Protein AF-A0AAV1W6Q8-F1 (afdb_monomer)

Solvent-accessible surface area (backbone atoms only — not comparable to full-atom values): 17648 Å² total; per-residue (Å²): 133,78,71,63,60,56,53,56,57,52,52,52,55,51,52,53,48,51,51,54,48,51,53,50,50,52,52,51,53,53,51,54,52,53,52,52,53,52,52,50,52,54,57,59,62,65,75,75,70,90,83,81,90,84,81,91,72,96,70,79,91,77,82,59,72,67,63,58,55,60,50,37,55,52,50,45,52,48,55,36,62,79,30,86,52,42,68,75,41,41,53,60,54,49,54,50,25,72,77,37,67,82,37,57,40,73,69,46,43,56,40,46,41,45,48,52,18,52,50,39,41,52,55,36,53,61,56,52,75,77,56,86,61,88,48,73,64,43,44,50,23,47,55,53,24,49,52,32,50,50,52,29,49,49,34,50,50,50,44,44,48,53,52,71,78,40,54,75,78,59,40,64,79,40,34,68,61,43,44,48,33,43,51,46,33,54,51,28,54,52,50,31,48,65,54,36,66,92,54,70,65,33,53,51,46,52,62,51,44,44,61,25,50,50,27,38,50,32,33,36,37,43,49,72,41,43,68,60,40,52,50,71,75,42,80,78,63,70,88,70,76,68,57,80,82,56,93,90,65,67,88,86,59,49,61,64,58,54,48,45,77,66,38,89,85,62,66,76,83,58,76,44,35,31,14,76,88,60,88,32,82,25,63,41,69,69,59,50,59,70,70,51,68,96,75,74,94,74,88,86,42,77,40,72,54,133

Structure (mmCIF, N/CA/C/O backbone):
data_AF-A0AAV1W6Q8-F1
#
_entry.id   AF-A0AAV1W6Q8-F1
#
loop_
_atom_site.group_PDB
_atom_site.id
_atom_site.type_symbol
_atom_site.label_atom_id
_atom_site.label_alt_id
_atom_site.label_comp_id
_atom_site.label_asym_id
_atom_site.label_entity_id
_atom_site.label_seq_id
_atom_site.pdbx_PDB_ins_code
_atom_site.Cartn_x
_atom_site.Cartn_y
_atom_site.Cartn_z
_atom_site.occupancy
_atom_site.B_iso_or_equiv
_atom_site.auth_seq_id
_atom_site.auth_comp_id
_atom_site.auth_asym_id
_atom_site.auth_atom_id
_atom_site.pdbx_PDB_model_num
ATOM 1 N N . MET A 1 1 ? -10.349 52.864 -12.436 1.00 53.06 1 MET A N 1
ATOM 2 C CA . MET A 1 1 ? -9.086 52.949 -11.668 1.00 53.06 1 MET A CA 1
ATOM 3 C C . MET A 1 1 ? -8.588 51.589 -11.132 1.00 53.06 1 MET A C 1
ATOM 5 O O . MET A 1 1 ? -7.691 51.586 -10.314 1.00 53.06 1 MET A O 1
ATOM 9 N N . ALA A 1 2 ? -9.060 50.431 -11.630 1.00 50.97 2 ALA A N 1
ATOM 10 C CA . ALA A 1 2 ? -8.671 49.100 -11.110 1.00 50.97 2 ALA A CA 1
ATOM 11 C C . ALA A 1 2 ? -7.514 48.400 -11.867 1.00 50.97 2 ALA A C 1
ATOM 13 O O . ALA A 1 2 ? -7.064 47.329 -11.471 1.00 50.97 2 ALA A O 1
ATOM 14 N N . PHE A 1 3 ? -7.020 48.983 -12.966 1.00 47.88 3 PHE A N 1
ATOM 15 C CA . PHE A 1 3 ? -5.966 48.375 -13.795 1.00 47.88 3 PHE A CA 1
ATOM 16 C C . PHE A 1 3 ? -4.537 48.769 -13.384 1.00 47.88 3 PHE A C 1
ATOM 18 O O . PHE A 1 3 ? -3.587 48.096 -13.777 1.00 47.88 3 PHE A O 1
ATOM 25 N N . GLN A 1 4 ? -4.367 49.821 -12.576 1.00 56.84 4 GLN A N 1
ATOM 26 C CA . GLN A 1 4 ? -3.044 50.247 -12.099 1.00 56.84 4 GLN A CA 1
ATOM 27 C C . GLN A 1 4 ? -2.511 49.337 -10.978 1.00 56.84 4 GLN A C 1
ATOM 29 O O . GLN A 1 4 ? -1.314 49.051 -10.941 1.00 56.84 4 GLN A O 1
ATOM 34 N N . ASP A 1 5 ? -3.390 48.777 -10.144 1.00 54.28 5 ASP A N 1
ATOM 35 C CA . ASP A 1 5 ? -2.990 47.906 -9.029 1.00 54.28 5 ASP A CA 1
ATOM 36 C C . ASP A 1 5 ? -2.431 46.550 -9.493 1.00 54.28 5 ASP A C 1
ATOM 38 O O . ASP A 1 5 ? -1.503 46.002 -8.892 1.00 54.28 5 ASP A O 1
ATOM 42 N N . LEU A 1 6 ? -2.924 46.023 -10.619 1.00 58.28 6 LEU A N 1
ATOM 43 C CA . LEU A 1 6 ? -2.426 44.768 -11.196 1.00 58.28 6 LEU A CA 1
ATOM 44 C C . LEU A 1 6 ? -1.003 44.905 -11.755 1.00 58.28 6 LEU A C 1
ATOM 46 O O . LEU A 1 6 ? -0.207 43.966 -11.644 1.00 58.28 6 LEU A O 1
ATOM 50 N N . ALA A 1 7 ? -0.655 46.074 -12.302 1.00 65.94 7 ALA A N 1
ATOM 51 C CA . ALA A 1 7 ? 0.689 46.344 -12.805 1.00 65.94 7 ALA A CA 1
ATOM 52 C C . ALA A 1 7 ? 1.716 46.325 -11.660 1.00 65.94 7 ALA A C 1
ATOM 54 O O . ALA A 1 7 ? 2.723 45.618 -11.749 1.00 65.94 7 ALA A O 1
ATOM 55 N N . ILE A 1 8 ? 1.397 46.975 -10.536 1.00 69.12 8 ILE A N 1
ATOM 56 C CA . ILE A 1 8 ? 2.253 47.045 -9.339 1.00 69.12 8 ILE A CA 1
ATOM 57 C C . ILE A 1 8 ? 2.474 45.649 -8.726 1.00 69.12 8 ILE A C 1
ATOM 59 O O . ILE A 1 8 ? 3.594 45.289 -8.345 1.00 69.12 8 ILE A O 1
ATOM 63 N N . LEU A 1 9 ? 1.430 44.812 -8.682 1.00 67.94 9 LEU A N 1
ATOM 64 C CA . LEU A 1 9 ? 1.526 43.431 -8.187 1.00 67.94 9 LEU A CA 1
ATOM 65 C C . LEU A 1 9 ? 2.329 42.509 -9.119 1.00 67.94 9 LEU A C 1
ATOM 67 O O . LEU A 1 9 ? 2.977 41.563 -8.658 1.00 67.94 9 LEU A O 1
ATOM 71 N N . SER A 1 10 ? 2.294 42.756 -10.430 1.00 70.38 10 SER A N 1
ATOM 72 C CA . SER A 1 10 ? 3.098 42.006 -11.400 1.00 70.38 10 SER A CA 1
ATOM 73 C C . SER A 1 10 ? 4.590 42.349 -11.292 1.00 70.38 10 SER A C 1
ATOM 75 O O . SER A 1 10 ? 5.447 41.462 -11.356 1.00 70.38 10 SER A O 1
ATOM 77 N N . GLU A 1 11 ? 4.903 43.619 -11.033 1.00 78.19 11 GLU A N 1
ATOM 78 C CA . GLU A 1 11 ? 6.269 44.126 -10.960 1.00 78.19 11 GLU A CA 1
ATOM 79 C C . GLU A 1 11 ? 6.986 43.666 -9.684 1.00 78.19 11 GLU A C 1
ATOM 81 O O . GLU A 1 11 ? 8.124 43.189 -9.753 1.00 78.19 11 GLU A O 1
ATOM 86 N N . ARG A 1 12 ? 6.284 43.657 -8.539 1.00 74.94 12 ARG A N 1
ATOM 87 C CA . ARG A 1 12 ? 6.794 43.054 -7.292 1.00 74.94 12 ARG A CA 1
ATOM 88 C C . ARG A 1 12 ? 7.152 41.578 -7.473 1.00 74.94 12 ARG A C 1
ATOM 90 O O . ARG A 1 12 ? 8.273 41.178 -7.159 1.00 74.94 12 ARG A O 1
ATOM 97 N N . ARG A 1 13 ? 6.262 40.780 -8.079 1.00 71.44 13 ARG A N 1
ATOM 98 C CA . ARG A 1 13 ? 6.524 39.351 -8.348 1.00 71.44 13 ARG A CA 1
ATOM 99 C C . ARG A 1 13 ? 7.707 39.138 -9.296 1.00 71.44 13 ARG A C 1
ATOM 101 O O . ARG A 1 13 ? 8.456 38.171 -9.141 1.00 71.44 13 ARG A O 1
ATOM 108 N N . ARG A 1 14 ? 7.911 40.028 -10.273 1.00 78.38 14 ARG A N 1
ATOM 109 C CA . ARG A 1 14 ? 9.056 39.958 -11.194 1.00 78.38 14 ARG A CA 1
ATOM 110 C C . ARG A 1 14 ? 10.376 40.259 -10.481 1.00 78.38 14 ARG A C 1
ATOM 112 O O . ARG A 1 14 ? 11.360 39.568 -10.742 1.00 78.38 14 ARG A O 1
ATOM 119 N N . ASN A 1 15 ? 10.396 41.224 -9.563 1.00 79.62 15 ASN A N 1
ATOM 120 C CA . ASN A 1 15 ? 11.585 41.543 -8.768 1.00 79.62 15 ASN A CA 1
ATOM 121 C C . ASN A 1 15 ? 11.926 40.439 -7.756 1.00 79.62 15 ASN A C 1
ATOM 123 O O . ASN A 1 15 ? 13.091 40.057 -7.667 1.00 79.62 15 ASN A O 1
ATOM 127 N N . GLU A 1 16 ? 10.935 39.825 -7.106 1.00 79.44 16 GLU A N 1
ATOM 128 C CA . GLU A 1 16 ? 11.156 38.655 -6.240 1.00 79.44 16 GLU A CA 1
ATOM 129 C C . GLU A 1 16 ? 11.718 37.450 -7.008 1.00 79.44 16 GLU A C 1
ATOM 131 O O . GLU A 1 16 ? 12.617 36.758 -6.525 1.00 79.44 16 GLU A O 1
ATOM 136 N N . ARG A 1 17 ? 11.234 37.197 -8.234 1.00 76.62 17 ARG A N 1
ATOM 137 C CA . ARG A 1 17 ? 11.801 36.151 -9.102 1.00 76.62 17 ARG A CA 1
ATOM 138 C C . ARG A 1 17 ? 13.241 36.473 -9.498 1.00 76.62 17 ARG A C 1
ATOM 140 O O . ARG A 1 17 ? 14.082 35.582 -9.436 1.00 76.62 17 ARG A O 1
ATOM 147 N N . LYS A 1 18 ? 13.549 37.726 -9.855 1.00 79.62 18 LYS A N 1
ATOM 148 C CA . LYS A 1 18 ? 14.922 38.161 -10.172 1.00 79.62 18 LYS A CA 1
ATOM 149 C C . LYS A 1 18 ? 15.863 37.991 -8.977 1.00 79.62 18 LYS A C 1
ATOM 151 O O . LYS A 1 18 ? 16.974 37.506 -9.161 1.00 79.62 18 LYS A O 1
ATOM 156 N N . GLU A 1 19 ? 15.419 38.326 -7.768 1.00 82.44 19 GLU A N 1
ATOM 157 C CA . GLU A 1 19 ? 16.166 38.105 -6.524 1.00 82.44 19 GLU A CA 1
ATOM 158 C C . GLU A 1 19 ? 16.433 36.614 -6.270 1.00 82.44 19 GLU A C 1
ATOM 160 O O . GLU A 1 19 ? 17.574 36.222 -6.025 1.00 82.44 19 GLU A O 1
ATOM 165 N N . LYS A 1 20 ? 15.405 35.761 -6.383 1.00 78.56 20 LYS A N 1
ATOM 166 C CA . LYS A 1 20 ? 15.540 34.306 -6.194 1.00 78.56 20 LYS A CA 1
ATOM 167 C C . LYS A 1 20 ? 16.467 33.678 -7.236 1.00 78.56 20 LYS A C 1
ATOM 169 O O . LYS A 1 20 ? 17.290 32.833 -6.888 1.00 78.56 20 LYS A O 1
ATOM 174 N N . VAL A 1 21 ? 16.372 34.107 -8.496 1.00 78.38 21 VAL A N 1
ATOM 175 C CA . VAL A 1 21 ? 17.255 33.643 -9.576 1.00 78.38 21 VAL A CA 1
ATOM 176 C C . VAL A 1 21 ? 18.688 34.122 -9.343 1.00 78.38 21 VAL A C 1
ATOM 178 O O . VAL A 1 21 ? 19.598 33.304 -9.413 1.00 78.38 21 VAL A O 1
ATOM 181 N N . ARG A 1 22 ? 18.912 35.391 -8.970 1.00 83.62 22 ARG A N 1
ATOM 182 C CA . ARG A 1 22 ? 20.251 35.900 -8.619 1.00 83.62 22 ARG A CA 1
ATOM 183 C C . ARG A 1 22 ? 20.864 35.141 -7.442 1.00 83.62 22 ARG A C 1
ATOM 185 O O . ARG A 1 22 ? 22.018 34.743 -7.535 1.00 83.62 22 ARG A O 1
ATOM 192 N N . LYS A 1 23 ? 20.094 34.864 -6.384 1.00 82.56 23 LYS A N 1
ATOM 193 C CA . LYS A 1 23 ? 20.552 34.064 -5.233 1.00 82.56 23 LYS A CA 1
ATOM 194 C C . LYS A 1 23 ? 20.935 32.636 -5.646 1.00 82.56 23 LYS A C 1
ATOM 196 O O . LYS A 1 23 ? 21.982 32.159 -5.224 1.00 82.56 23 LYS A O 1
ATOM 201 N N . ARG A 1 24 ? 20.159 31.982 -6.522 1.00 77.06 24 ARG A N 1
ATOM 202 C CA . ARG A 1 24 ? 20.504 30.649 -7.062 1.00 77.06 24 ARG A CA 1
ATOM 203 C C . ARG A 1 24 ? 21.736 30.669 -7.968 1.00 77.06 24 ARG A C 1
ATOM 205 O O . ARG A 1 24 ? 22.557 29.765 -7.869 1.00 77.06 24 ARG A O 1
ATOM 212 N N . VAL A 1 25 ? 21.891 31.693 -8.809 1.00 85.31 25 VAL A N 1
ATOM 213 C CA . VAL A 1 25 ? 23.072 31.849 -9.676 1.00 85.31 25 VAL A CA 1
ATOM 214 C C . VAL A 1 25 ? 24.328 32.085 -8.837 1.00 85.31 25 VAL A C 1
ATOM 216 O O . VAL A 1 25 ? 25.331 31.420 -9.067 1.00 85.31 25 VAL A O 1
ATOM 219 N N . ILE A 1 26 ? 24.268 32.946 -7.815 1.00 85.50 26 ILE A N 1
ATOM 220 C CA . ILE A 1 26 ? 25.392 33.172 -6.893 1.00 85.50 26 ILE A CA 1
ATOM 221 C C . ILE A 1 26 ? 25.754 31.873 -6.158 1.00 85.50 26 ILE A C 1
ATOM 223 O O . ILE A 1 26 ? 26.927 31.514 -6.116 1.00 85.50 26 ILE A O 1
ATOM 227 N N . LEU A 1 27 ? 24.766 31.126 -5.648 1.00 80.81 27 LEU A N 1
ATOM 228 C CA . LEU A 1 27 ? 25.012 29.848 -4.968 1.00 80.81 27 LEU A CA 1
ATOM 229 C C . LEU A 1 27 ? 25.662 28.813 -5.905 1.00 80.81 27 LEU A C 1
ATOM 231 O O . LEU A 1 27 ? 26.593 28.116 -5.506 1.00 80.81 27 LEU A O 1
ATOM 235 N N . SER A 1 28 ? 25.205 28.749 -7.160 1.00 78.31 28 SER A N 1
ATOM 236 C CA . SER A 1 28 ? 25.769 27.863 -8.181 1.00 78.31 28 SER A CA 1
ATOM 237 C C . SER A 1 28 ? 27.216 28.228 -8.508 1.00 78.31 28 SER A C 1
ATOM 239 O O . SER A 1 28 ? 28.062 27.344 -8.550 1.00 78.31 28 SER A O 1
ATOM 241 N N . VAL A 1 29 ? 27.522 29.517 -8.697 1.00 88.00 29 VAL A N 1
ATOM 242 C CA . VAL A 1 29 ? 28.882 29.982 -9.020 1.00 88.00 29 VAL A CA 1
ATOM 243 C C . VAL A 1 29 ? 29.841 29.730 -7.855 1.00 88.00 29 VAL A C 1
ATOM 245 O O . VAL A 1 29 ? 30.943 29.230 -8.072 1.00 88.00 29 VAL A O 1
ATOM 248 N N . VAL A 1 30 ? 29.420 29.998 -6.614 1.00 86.50 30 VAL A N 1
ATOM 249 C CA . VAL A 1 30 ? 30.236 29.725 -5.418 1.00 86.50 30 VAL A CA 1
ATOM 250 C C . VAL A 1 30 ? 30.509 28.226 -5.271 1.00 86.50 30 VAL A C 1
ATOM 252 O O . VAL A 1 30 ? 31.644 27.835 -5.007 1.00 86.50 30 VAL A O 1
ATOM 255 N N . SER A 1 31 ? 29.508 27.373 -5.507 1.00 81.94 31 SER A N 1
ATOM 256 C CA . SER A 1 31 ? 29.681 25.916 -5.470 1.00 81.94 31 SER A CA 1
ATOM 257 C C . SER A 1 31 ? 30.656 25.416 -6.544 1.00 81.94 31 SER A C 1
ATOM 259 O O . SER A 1 31 ? 31.515 24.584 -6.248 1.00 81.94 31 SER A O 1
ATOM 261 N N . SER A 1 32 ? 30.590 25.964 -7.762 1.00 80.81 32 SER A N 1
ATOM 262 C CA . SER A 1 32 ? 31.530 25.627 -8.835 1.00 80.81 32 SER A CA 1
ATOM 263 C C . SER A 1 32 ? 32.965 26.058 -8.514 1.00 80.81 32 SER A C 1
ATOM 265 O O . SER A 1 32 ? 33.893 25.292 -8.759 1.00 80.81 32 SER A O 1
ATOM 267 N N . ILE A 1 33 ? 33.163 27.241 -7.920 1.00 85.00 33 ILE A N 1
ATOM 268 C CA . ILE A 1 33 ? 34.497 27.724 -7.522 1.00 85.00 33 ILE A CA 1
ATOM 269 C C . ILE A 1 33 ? 35.091 26.838 -6.417 1.00 85.00 33 ILE A C 1
ATOM 271 O O . ILE A 1 33 ? 36.256 26.452 -6.508 1.00 85.00 33 ILE A O 1
ATOM 275 N N . LEU A 1 34 ? 34.293 26.445 -5.417 1.00 83.12 34 LEU A N 1
ATOM 276 C CA . LEU A 1 34 ? 34.751 25.548 -4.350 1.00 83.12 34 LEU A CA 1
ATOM 277 C C . LEU A 1 34 ? 35.191 24.179 -4.890 1.00 83.12 34 LEU A C 1
ATOM 279 O O . LEU A 1 34 ? 36.220 23.660 -4.459 1.00 83.12 34 LEU A O 1
ATOM 283 N N . LEU A 1 35 ? 34.469 23.618 -5.865 1.00 81.19 35 LEU A N 1
ATOM 284 C CA . LEU A 1 35 ? 34.851 22.351 -6.500 1.00 81.19 35 LEU A CA 1
ATOM 285 C C . LEU A 1 35 ? 36.188 22.450 -7.248 1.00 81.19 35 LEU A C 1
ATOM 287 O O . LEU A 1 35 ? 37.019 21.551 -7.129 1.00 81.19 35 LEU A O 1
ATOM 291 N N . VAL A 1 36 ? 36.440 23.553 -7.960 1.00 80.94 36 VAL A N 1
ATOM 292 C CA . VAL A 1 36 ? 37.717 23.769 -8.664 1.00 80.94 36 VAL A CA 1
ATOM 293 C C . VAL A 1 36 ? 38.881 23.910 -7.676 1.00 80.94 36 VAL A C 1
ATOM 295 O O . VAL A 1 36 ? 39.945 23.333 -7.902 1.00 80.94 36 VAL A O 1
ATOM 298 N N . CYS A 1 37 ? 38.683 24.595 -6.544 1.00 75.56 37 CYS A N 1
ATOM 299 C CA . CYS A 1 37 ? 39.706 24.713 -5.500 1.00 75.56 37 CYS A CA 1
ATOM 300 C C . CYS A 1 37 ? 40.065 23.360 -4.860 1.00 75.56 37 CYS A C 1
ATOM 302 O O . CYS A 1 37 ? 41.244 23.091 -4.623 1.00 75.56 37 CYS A O 1
ATOM 304 N N . VAL A 1 38 ? 39.078 22.488 -4.616 1.00 78.69 38 VAL A N 1
ATOM 305 C CA . VAL A 1 38 ? 39.313 21.147 -4.046 1.00 78.69 38 VAL A CA 1
ATOM 306 C C . VAL A 1 38 ? 40.084 20.253 -5.022 1.00 78.69 38 VAL A C 1
ATOM 308 O O . VAL A 1 38 ? 41.024 19.570 -4.613 1.00 78.69 38 VAL A O 1
ATOM 311 N N . ILE A 1 39 ? 39.749 20.293 -6.316 1.00 74.06 39 ILE A N 1
ATOM 312 C CA . ILE A 1 39 ? 40.459 19.519 -7.348 1.00 74.06 39 ILE A CA 1
ATOM 313 C C . ILE A 1 39 ? 41.902 20.023 -7.502 1.00 74.06 39 ILE A C 1
ATOM 315 O O . ILE A 1 39 ? 42.831 19.215 -7.541 1.00 74.06 39 ILE A O 1
ATOM 319 N N . GLY A 1 40 ? 42.115 21.344 -7.497 1.00 67.50 40 GLY A N 1
ATOM 320 C CA . GLY A 1 40 ? 43.456 21.937 -7.531 1.00 67.50 40 GLY A CA 1
ATOM 321 C C . GLY A 1 40 ? 44.330 21.491 -6.351 1.00 67.50 40 GLY A C 1
ATOM 322 O O . GLY A 1 40 ? 45.460 21.043 -6.556 1.00 67.50 40 GLY A O 1
ATOM 323 N N . ALA A 1 41 ? 43.788 21.505 -5.128 1.00 64.12 41 ALA A N 1
ATOM 324 C CA . ALA A 1 41 ? 44.501 21.055 -3.929 1.00 64.12 41 ALA A CA 1
ATOM 325 C C . ALA A 1 41 ? 44.828 19.547 -3.948 1.00 64.12 41 ALA A C 1
ATOM 327 O O . ALA A 1 41 ? 45.916 19.142 -3.522 1.00 64.12 41 ALA A O 1
ATOM 328 N N . ALA A 1 42 ? 43.929 18.712 -4.482 1.00 62.53 42 ALA A N 1
ATOM 329 C CA . ALA A 1 42 ? 44.163 17.275 -4.633 1.00 62.53 42 ALA A CA 1
ATOM 330 C C . ALA A 1 42 ? 45.281 16.975 -5.649 1.00 62.53 42 ALA A C 1
ATOM 332 O O . ALA A 1 42 ? 46.148 16.143 -5.381 1.00 62.53 42 ALA A O 1
ATOM 333 N N . THR A 1 43 ? 45.322 17.697 -6.775 1.00 55.56 43 THR A N 1
ATOM 334 C CA . THR A 1 43 ? 46.393 17.534 -7.775 1.00 55.56 43 THR A CA 1
ATOM 335 C C . THR A 1 43 ? 47.751 18.046 -7.288 1.00 55.56 43 THR A C 1
ATOM 337 O O . THR A 1 43 ? 48.772 17.423 -7.572 1.00 55.56 43 THR A O 1
ATOM 340 N N . PHE A 1 44 ? 47.778 19.111 -6.479 1.00 50.56 44 PHE A N 1
ATOM 341 C CA . PHE A 1 44 ? 49.012 19.637 -5.887 1.00 50.56 44 PHE A CA 1
ATOM 342 C C . PHE A 1 44 ? 49.578 18.710 -4.794 1.00 50.56 44 PHE A C 1
ATOM 344 O O . PHE A 1 44 ? 50.792 18.575 -4.658 1.00 50.56 44 PHE A O 1
ATOM 351 N N . SER A 1 45 ? 48.710 18.004 -4.059 1.00 51.50 45 SER A N 1
ATOM 352 C CA . SER A 1 45 ? 49.125 17.064 -3.002 1.00 51.50 45 SER A CA 1
ATOM 353 C C . SER A 1 45 ? 49.677 15.738 -3.543 1.00 51.50 45 SER A C 1
ATOM 355 O O . SER A 1 45 ? 50.497 15.105 -2.878 1.00 51.50 45 SER A O 1
ATOM 357 N N . LEU A 1 46 ? 49.268 15.315 -4.747 1.00 51.72 46 LEU A N 1
ATOM 358 C CA . LEU A 1 46 ? 49.780 14.093 -5.388 1.00 51.72 46 LEU A CA 1
ATOM 359 C C . LEU A 1 46 ? 51.141 14.286 -6.076 1.00 51.72 46 LEU A C 1
ATOM 361 O O . LEU A 1 46 ? 51.886 13.318 -6.215 1.00 51.72 46 LEU A O 1
ATOM 365 N N . ALA A 1 47 ? 51.499 15.512 -6.467 1.00 49.03 47 ALA A N 1
ATOM 366 C CA . ALA A 1 47 ? 52.769 15.788 -7.143 1.00 49.03 47 ALA A CA 1
ATOM 367 C C . ALA A 1 47 ? 53.995 15.769 -6.207 1.00 49.03 47 ALA A C 1
ATOM 369 O O . ALA A 1 47 ? 55.118 15.708 -6.698 1.00 49.03 47 ALA A O 1
ATOM 370 N N . ASN A 1 48 ? 53.811 15.783 -4.877 1.00 49.62 48 ASN A N 1
ATOM 371 C CA . ASN A 1 48 ? 54.921 15.906 -3.921 1.00 49.62 48 ASN A CA 1
ATOM 372 C C . ASN A 1 48 ? 55.150 14.680 -3.017 1.00 49.62 48 ASN A C 1
ATOM 374 O O . ASN A 1 48 ? 55.619 14.822 -1.887 1.00 49.62 48 ASN A O 1
ATOM 378 N N . LYS A 1 49 ? 54.838 13.461 -3.478 1.00 40.03 49 LYS A N 1
ATOM 379 C CA . LYS A 1 49 ? 55.180 12.249 -2.712 1.00 40.03 49 LYS A CA 1
ATOM 380 C C . LYS A 1 49 ? 55.630 11.075 -3.580 1.00 40.03 49 LYS A C 1
ATOM 382 O O . LYS A 1 49 ? 55.009 10.020 -3.609 1.00 40.03 49 LYS A O 1
ATOM 387 N N . THR A 1 50 ? 56.773 11.237 -4.238 1.00 41.50 50 THR A N 1
ATOM 388 C CA . THR A 1 50 ? 57.629 10.116 -4.645 1.00 41.50 50 THR A CA 1
ATOM 389 C C . THR A 1 50 ? 58.592 9.780 -3.512 1.00 41.50 50 THR A C 1
ATOM 391 O O . THR A 1 50 ? 59.533 10.536 -3.275 1.00 41.50 50 THR A O 1
ATOM 394 N N . SER A 1 51 ? 58.354 8.667 -2.813 1.00 37.31 51 SER A N 1
ATOM 395 C CA . SER A 1 51 ? 59.374 7.698 -2.364 1.00 37.31 51 SER A CA 1
ATOM 396 C C . SER A 1 51 ? 58.810 6.743 -1.312 1.00 37.31 51 SER A C 1
ATOM 398 O O . SER A 1 51 ? 58.324 7.174 -0.268 1.00 37.31 51 SER A O 1
ATOM 400 N N . SER A 1 52 ? 58.970 5.452 -1.604 1.00 31.16 52 SER A N 1
ATOM 401 C CA . SER A 1 52 ? 59.339 4.358 -0.693 1.00 31.16 52 SER A CA 1
ATOM 402 C C . SER A 1 52 ? 58.424 3.140 -0.811 1.00 31.16 52 SER A C 1
ATOM 404 O O . SER A 1 52 ? 57.242 3.172 -0.475 1.00 31.16 52 SER A O 1
ATOM 406 N N . GLU A 1 53 ? 59.046 2.052 -1.262 1.00 38.50 53 GLU A N 1
ATOM 407 C CA . GLU A 1 53 ? 58.595 0.664 -1.199 1.00 38.50 53 GLU A CA 1
ATOM 408 C C . GLU A 1 53 ? 58.102 0.276 0.207 1.00 38.50 53 GLU A C 1
ATOM 410 O O . GLU A 1 53 ? 58.702 0.675 1.208 1.00 38.50 53 GLU A O 1
ATOM 415 N N . ASN A 1 54 ? 57.075 -0.578 0.298 1.00 34.62 54 ASN A N 1
ATOM 416 C CA . ASN A 1 54 ? 57.274 -2.002 0.609 1.00 34.62 54 ASN A CA 1
ATOM 417 C C . ASN A 1 54 ? 55.968 -2.775 0.867 1.00 34.62 54 ASN A C 1
ATOM 419 O O . ASN A 1 54 ? 55.043 -2.304 1.522 1.00 34.62 54 ASN A O 1
ATOM 423 N N . ASN A 1 55 ? 56.022 -4.035 0.432 1.00 32.28 55 ASN A N 1
ATOM 424 C CA . ASN A 1 55 ? 55.266 -5.211 0.863 1.00 32.28 55 ASN A CA 1
ATOM 425 C C . ASN A 1 55 ? 53.770 -5.325 0.535 1.00 32.28 55 ASN A C 1
ATOM 427 O O . ASN A 1 55 ? 52.871 -4.889 1.252 1.00 32.28 55 ASN A O 1
ATOM 431 N N . ALA A 1 56 ? 53.539 -6.117 -0.514 1.00 43.84 56 ALA A N 1
ATOM 432 C CA . ALA A 1 56 ? 52.320 -6.863 -0.743 1.00 43.84 56 ALA A CA 1
ATOM 433 C C . ALA A 1 56 ? 52.021 -7.787 0.448 1.00 43.84 56 ALA A C 1
ATOM 435 O O . ALA A 1 56 ? 52.718 -8.771 0.682 1.00 43.84 56 ALA A O 1
ATOM 436 N N . ASN A 1 57 ? 50.920 -7.512 1.141 1.00 34.47 57 ASN A N 1
ATOM 437 C CA . ASN A 1 57 ? 50.219 -8.519 1.920 1.00 34.47 57 ASN A CA 1
ATOM 438 C C . ASN A 1 57 ? 48.785 -8.593 1.388 1.00 34.47 57 ASN A C 1
ATOM 440 O O . ASN A 1 57 ? 47.973 -7.693 1.599 1.00 34.47 57 ASN A O 1
ATOM 444 N N . LYS A 1 58 ? 48.495 -9.659 0.631 1.00 45.06 58 LYS A N 1
ATOM 445 C CA . LYS A 1 58 ? 47.146 -10.006 0.169 1.00 45.06 58 LYS A CA 1
ATOM 446 C C . LYS A 1 58 ? 46.252 -10.194 1.397 1.00 45.06 58 LYS A C 1
ATOM 448 O O . LYS A 1 58 ? 46.316 -11.229 2.055 1.00 45.06 58 LYS A O 1
ATOM 453 N N . LYS A 1 59 ? 45.381 -9.223 1.674 1.00 33.75 59 LYS A N 1
ATOM 454 C CA . LYS A 1 59 ? 44.204 -9.414 2.525 1.00 33.75 59 LYS A CA 1
ATOM 455 C C . LYS A 1 59 ? 42.952 -9.188 1.683 1.00 33.75 59 LYS A C 1
ATOM 457 O O . LYS A 1 59 ? 42.773 -8.138 1.078 1.00 33.75 59 LYS A O 1
ATOM 462 N N . SER A 1 60 ? 42.144 -10.241 1.620 1.00 35.22 60 SER A N 1
ATOM 463 C CA . SER A 1 60 ? 40.810 -10.312 1.018 1.00 35.22 60 SER A CA 1
ATOM 464 C C . SER A 1 60 ? 39.921 -9.134 1.466 1.00 35.22 60 SER A C 1
ATOM 466 O O . SER A 1 60 ? 40.053 -8.712 2.620 1.00 35.22 60 SER A O 1
ATOM 468 N N . PRO A 1 61 ? 39.019 -8.587 0.624 1.00 42.19 61 PRO A N 1
ATOM 469 C CA . PRO A 1 61 ? 38.222 -7.421 0.986 1.00 42.19 61 PRO A CA 1
ATOM 470 C C . PRO A 1 61 ? 37.155 -7.800 2.021 1.00 42.19 61 PRO A C 1
ATOM 472 O O . PRO A 1 61 ? 36.112 -8.365 1.700 1.00 42.19 61 PRO A O 1
ATOM 475 N N . SER A 1 62 ? 37.402 -7.469 3.286 1.00 34.88 62 SER A N 1
ATOM 476 C CA . SER A 1 62 ? 36.384 -7.484 4.335 1.00 34.88 62 SER A CA 1
ATOM 477 C C . SER A 1 62 ? 35.487 -6.250 4.186 1.00 34.88 62 SER A C 1
ATOM 479 O O . SER A 1 62 ? 35.913 -5.129 4.462 1.00 34.88 62 SER A O 1
ATOM 481 N N . THR A 1 63 ? 34.248 -6.447 3.732 1.00 44.00 63 THR A N 1
ATOM 482 C CA . THR A 1 63 ? 33.215 -5.405 3.642 1.00 44.00 63 THR A CA 1
ATOM 483 C C . THR A 1 63 ? 32.909 -4.825 5.028 1.00 44.00 63 THR A C 1
ATOM 485 O O . THR A 1 63 ? 32.457 -5.546 5.916 1.00 44.00 63 THR A O 1
ATOM 488 N N . SER A 1 64 ? 33.140 -3.522 5.211 1.00 42.19 64 SER A N 1
ATOM 489 C CA . SER A 1 64 ? 32.830 -2.793 6.449 1.00 42.19 64 SER A CA 1
ATOM 490 C C . SER A 1 64 ? 31.307 -2.707 6.697 1.00 42.19 64 SER A C 1
ATOM 492 O O . SER A 1 64 ? 30.564 -2.451 5.744 1.00 42.19 64 SER A O 1
ATOM 494 N N . PRO A 1 65 ? 30.819 -2.867 7.946 1.00 55.69 65 PRO A N 1
ATOM 495 C CA . PRO A 1 65 ? 29.401 -2.728 8.308 1.00 55.69 65 PRO A CA 1
ATOM 496 C C . PRO A 1 65 ? 28.779 -1.380 7.906 1.00 55.69 65 PRO A C 1
ATOM 498 O O . PRO A 1 65 ? 27.638 -1.350 7.449 1.00 55.69 65 PRO A O 1
ATOM 501 N N . ASN A 1 66 ? 29.543 -0.282 7.978 1.00 61.22 66 ASN A N 1
ATOM 502 C CA . ASN A 1 66 ? 29.045 1.070 7.679 1.00 61.22 66 ASN A CA 1
ATOM 503 C C . ASN A 1 66 ? 28.607 1.251 6.219 1.00 61.22 66 ASN A C 1
ATOM 505 O O . ASN A 1 66 ? 27.639 1.956 5.951 1.00 61.22 66 ASN A O 1
ATOM 509 N N . ALA A 1 67 ? 29.268 0.577 5.273 1.00 64.06 67 ALA A N 1
ATOM 510 C CA . ALA A 1 67 ? 28.931 0.691 3.854 1.00 64.06 67 ALA A CA 1
ATOM 511 C C . ALA A 1 67 ? 27.590 0.016 3.512 1.00 64.06 67 ALA A C 1
ATOM 513 O O . ALA A 1 67 ? 26.888 0.453 2.603 1.00 64.06 67 ALA A O 1
ATOM 514 N N . LYS A 1 68 ? 27.212 -1.043 4.246 1.00 66.94 68 LYS A N 1
ATOM 515 C CA . LYS A 1 68 ? 25.916 -1.716 4.064 1.00 66.94 68 LYS A CA 1
ATOM 516 C C . LYS A 1 68 ? 24.768 -0.869 4.604 1.00 66.94 68 LYS A C 1
ATOM 518 O O . LYS A 1 68 ? 23.721 -0.822 3.963 1.00 66.94 68 LYS A O 1
ATOM 523 N N . VAL A 1 69 ? 24.997 -0.182 5.727 1.00 76.69 69 VAL A N 1
ATOM 524 C CA . VAL A 1 69 ? 24.013 0.718 6.342 1.00 76.69 69 VAL A CA 1
ATOM 525 C C . VAL A 1 69 ? 23.699 1.901 5.433 1.00 76.69 69 VAL A C 1
ATOM 527 O O . VAL A 1 69 ? 22.544 2.173 5.119 1.00 76.69 69 VAL A O 1
ATOM 530 N N . GLU A 1 70 ? 24.738 2.546 4.907 1.00 80.62 70 GLU A N 1
ATOM 531 C CA . GLU A 1 70 ? 24.575 3.684 4.003 1.00 80.62 70 GLU A CA 1
ATOM 532 C C . GLU A 1 70 ? 23.859 3.307 2.691 1.00 80.62 70 GLU A C 1
ATOM 534 O O . GLU A 1 70 ? 23.162 4.128 2.094 1.00 80.62 70 GLU A O 1
ATOM 539 N N . ASN A 1 71 ? 24.010 2.059 2.236 1.00 85.56 71 ASN A N 1
ATOM 540 C CA . ASN A 1 71 ? 23.414 1.596 0.989 1.00 85.56 71 ASN A CA 1
ATOM 541 C C . ASN A 1 71 ? 21.895 1.394 1.090 1.00 85.56 71 ASN A C 1
ATOM 543 O O . ASN A 1 71 ? 21.170 1.869 0.219 1.00 85.56 71 ASN A O 1
ATOM 547 N N . TYR A 1 72 ? 21.385 0.730 2.135 1.00 86.88 72 TYR A N 1
ATOM 548 C CA . TYR A 1 72 ? 19.938 0.491 2.231 1.00 86.88 72 TYR A CA 1
ATOM 549 C C . TYR A 1 72 ? 19.159 1.781 2.504 1.00 86.88 72 TYR A C 1
ATOM 551 O O . TYR A 1 72 ? 18.090 1.968 1.931 1.00 86.88 72 TYR A O 1
ATOM 559 N N . LEU A 1 73 ? 19.719 2.710 3.288 1.00 91.50 73 LEU A N 1
ATOM 560 C CA . LEU A 1 73 ? 19.102 4.015 3.545 1.00 91.50 73 LEU A CA 1
ATOM 561 C C . LEU A 1 73 ? 18.902 4.810 2.249 1.00 91.50 73 LEU A C 1
ATOM 563 O O . LEU A 1 73 ? 17.868 5.449 2.055 1.00 91.50 73 LEU A O 1
ATOM 567 N N . LYS A 1 74 ? 19.860 4.729 1.316 1.00 90.62 74 LYS A N 1
ATOM 568 C CA . LYS A 1 74 ? 19.715 5.323 -0.022 1.00 90.62 74 LYS A CA 1
ATOM 569 C C . LYS A 1 74 ? 18.583 4.670 -0.814 1.00 90.62 74 LYS A C 1
ATOM 571 O O . LYS A 1 74 ? 17.847 5.386 -1.489 1.00 90.62 74 LYS A O 1
ATOM 576 N N . ILE A 1 75 ? 18.415 3.349 -0.723 1.00 90.75 75 ILE A N 1
ATOM 577 C CA . ILE A 1 75 ? 17.336 2.633 -1.421 1.00 90.75 75 ILE A CA 1
ATOM 578 C C . ILE A 1 75 ? 15.975 3.023 -0.832 1.00 90.75 75 ILE A C 1
ATOM 580 O O . ILE A 1 75 ? 15.079 3.385 -1.590 1.00 90.75 75 ILE A O 1
ATOM 584 N N . VAL A 1 76 ? 15.839 3.031 0.498 1.00 94.12 76 VAL A N 1
ATOM 585 C CA . VAL A 1 76 ? 14.611 3.450 1.196 1.00 94.12 76 VAL A CA 1
ATOM 586 C C . VAL A 1 76 ? 14.219 4.870 0.790 1.00 94.12 76 VAL A C 1
ATOM 588 O O . VAL A 1 76 ? 13.105 5.093 0.325 1.00 94.12 76 VAL A O 1
ATOM 591 N N . LYS A 1 77 ? 15.164 5.815 0.842 1.00 93.56 77 LYS A N 1
ATOM 592 C CA . LYS A 1 77 ? 14.937 7.204 0.417 1.00 93.56 77 LYS A CA 1
ATOM 593 C C . LYS A 1 77 ? 14.544 7.332 -1.056 1.00 93.56 77 LYS A C 1
ATOM 595 O O . LYS A 1 77 ? 13.817 8.248 -1.430 1.00 93.56 77 LYS A O 1
ATOM 600 N N . THR A 1 78 ? 15.049 6.437 -1.902 1.00 92.38 78 THR A N 1
ATOM 601 C CA . THR A 1 78 ? 14.725 6.412 -3.333 1.00 92.38 78 THR A CA 1
ATOM 602 C C . THR A 1 78 ? 13.288 5.944 -3.559 1.00 92.38 78 THR A C 1
ATOM 604 O O . THR A 1 78 ? 12.561 6.581 -4.317 1.00 92.38 78 THR A O 1
ATOM 607 N N . ILE A 1 79 ? 12.860 4.887 -2.864 1.00 92.56 79 ILE A N 1
ATOM 608 C CA . ILE A 1 79 ? 11.481 4.381 -2.912 1.00 92.56 79 ILE A CA 1
ATOM 609 C C . ILE A 1 79 ? 10.515 5.443 -2.372 1.00 92.56 79 ILE A C 1
ATOM 611 O O . ILE A 1 79 ? 9.590 5.837 -3.067 1.00 92.56 79 ILE A O 1
ATOM 615 N N . CYS A 1 80 ? 10.809 6.013 -1.203 1.00 95.31 80 CYS A N 1
ATOM 616 C CA . CYS A 1 80 ? 9.982 7.030 -0.552 1.00 95.31 80 CYS A CA 1
ATOM 617 C C . CYS A 1 80 ? 10.117 8.444 -1.157 1.00 95.31 80 CYS A C 1
ATOM 619 O O . CYS A 1 80 ? 9.719 9.433 -0.539 1.00 95.31 80 CYS A O 1
ATOM 621 N N . SER A 1 81 ? 10.717 8.592 -2.340 1.00 92.25 81 SER A N 1
ATOM 622 C CA . SER A 1 81 ? 11.046 9.915 -2.886 1.00 92.25 81 SER A CA 1
ATOM 623 C C . SER A 1 81 ? 9.815 10.710 -3.330 1.00 92.25 81 SER A C 1
ATOM 625 O O . SER A 1 81 ? 9.783 11.933 -3.141 1.00 92.25 81 SER A O 1
ATOM 627 N N . SER A 1 82 ? 8.813 10.018 -3.875 1.00 89.25 82 SER A N 1
ATOM 628 C CA . SER A 1 82 ? 7.597 10.584 -4.466 1.00 89.25 82 SER A CA 1
ATOM 629 C C . SER A 1 82 ? 6.346 10.448 -3.594 1.00 89.25 82 SER A C 1
ATOM 631 O O . SER A 1 82 ? 5.284 10.940 -3.969 1.00 89.25 82 SER A O 1
ATOM 633 N N . VAL A 1 83 ? 6.463 9.822 -2.421 1.00 93.94 83 VAL A N 1
ATOM 634 C CA . VAL A 1 83 ? 5.336 9.647 -1.499 1.00 93.94 83 VAL A CA 1
ATOM 635 C C . VAL A 1 83 ? 4.980 10.954 -0.787 1.00 93.94 83 VAL A C 1
ATOM 637 O O . VAL A 1 83 ? 5.847 11.786 -0.496 1.00 93.94 83 VAL A O 1
ATOM 640 N N . GLU A 1 84 ? 3.698 11.115 -0.461 1.00 94.31 84 GLU A N 1
ATOM 641 C CA . GLU A 1 84 ? 3.185 12.280 0.267 1.00 94.31 84 GLU A CA 1
ATOM 642 C C . GLU A 1 84 ? 3.651 12.276 1.736 1.00 94.31 84 GLU A C 1
ATOM 644 O O . GLU A 1 84 ? 4.168 13.278 2.237 1.00 94.31 84 GLU A O 1
ATOM 649 N N . TYR A 1 85 ? 3.551 11.127 2.418 1.00 96.56 85 TYR A N 1
ATOM 650 C CA . TYR A 1 85 ? 3.815 10.998 3.856 1.00 96.56 85 TYR A CA 1
ATOM 651 C C . TYR A 1 85 ? 5.194 10.382 4.120 1.00 96.56 85 TYR A C 1
ATOM 653 O O . TYR A 1 85 ? 5.309 9.223 4.518 1.00 96.56 85 TYR A O 1
ATOM 661 N N . LYS A 1 86 ? 6.262 11.161 3.905 1.00 96.38 86 LYS A N 1
ATOM 662 C CA . LYS A 1 86 ? 7.655 10.663 3.911 1.00 96.38 86 LYS A CA 1
ATOM 663 C C . LYS A 1 86 ? 8.077 9.914 5.173 1.00 96.38 86 LYS A C 1
ATOM 665 O O . LYS A 1 86 ? 8.632 8.828 5.056 1.00 96.38 86 LYS A O 1
ATOM 670 N N . SER A 1 87 ? 7.795 10.446 6.364 1.00 95.50 87 SER A N 1
ATOM 671 C CA . SER A 1 87 ? 8.164 9.779 7.625 1.00 95.50 87 SER A CA 1
ATOM 672 C C . SER A 1 87 ? 7.470 8.425 7.783 1.00 95.50 87 SER A C 1
ATOM 674 O O . SER A 1 87 ? 8.091 7.457 8.198 1.00 95.50 87 SER A O 1
ATOM 676 N N . LYS A 1 88 ? 6.213 8.309 7.335 1.00 95.75 88 LYS A N 1
ATOM 677 C CA . LYS A 1 88 ? 5.451 7.046 7.320 1.00 95.75 88 LYS A CA 1
ATOM 678 C C . LYS A 1 88 ? 5.868 6.080 6.207 1.00 95.75 88 LYS A C 1
ATOM 680 O O . LYS A 1 88 ? 5.245 5.039 6.035 1.00 95.75 88 LYS A O 1
ATOM 685 N N . CYS A 1 89 ? 6.894 6.423 5.438 1.00 96.88 89 CYS A N 1
ATOM 686 C CA . CYS A 1 89 ? 7.526 5.532 4.476 1.00 96.88 89 CYS A CA 1
ATOM 687 C C . CYS A 1 89 ? 8.955 5.202 4.917 1.00 96.88 89 CYS A C 1
ATOM 689 O O . CYS A 1 89 ? 9.297 4.031 5.048 1.00 96.88 89 CYS A O 1
ATOM 691 N N . GLU A 1 90 ? 9.776 6.219 5.196 1.00 96.50 90 GLU A N 1
ATOM 692 C CA . GLU A 1 90 ? 11.201 6.043 5.488 1.00 96.50 90 GLU A CA 1
ATOM 693 C C . GLU A 1 90 ? 11.449 5.354 6.837 1.00 96.50 90 GLU A C 1
ATOM 695 O O . GLU A 1 90 ? 12.219 4.390 6.880 1.00 96.50 90 GLU A O 1
ATOM 700 N N . ASP A 1 91 ? 10.791 5.798 7.916 1.00 96.50 91 ASP A N 1
ATOM 701 C CA . ASP A 1 91 ? 11.070 5.289 9.267 1.00 96.50 91 ASP A CA 1
ATOM 702 C C . ASP A 1 91 ? 10.663 3.808 9.413 1.00 96.50 91 ASP A C 1
ATOM 704 O O . ASP A 1 91 ? 11.512 2.999 9.799 1.00 96.50 91 ASP A O 1
ATOM 708 N N . PRO A 1 92 ? 9.435 3.390 9.027 1.00 96.12 92 PRO A N 1
ATOM 709 C CA . PRO A 1 92 ? 9.007 1.998 9.171 1.00 96.12 92 PRO A CA 1
ATOM 710 C C . PRO A 1 92 ? 9.808 1.026 8.297 1.00 96.12 92 PRO A C 1
ATOM 712 O O . PRO A 1 92 ? 10.136 -0.076 8.731 1.00 96.12 92 PRO A O 1
ATOM 715 N N . LEU A 1 93 ? 10.156 1.425 7.066 1.00 96.06 93 LEU A N 1
ATOM 716 C CA . LEU A 1 93 ? 10.971 0.588 6.181 1.00 96.06 93 LEU A CA 1
ATOM 717 C C . LEU A 1 93 ? 12.405 0.450 6.697 1.00 96.06 93 LEU A C 1
ATOM 719 O O . LEU A 1 93 ? 12.993 -0.625 6.596 1.00 96.06 93 LEU A O 1
ATOM 723 N N . THR A 1 94 ? 12.963 1.522 7.259 1.00 95.94 94 THR A N 1
ATOM 724 C CA . THR A 1 94 ? 14.286 1.494 7.892 1.00 95.94 94 THR A CA 1
ATOM 725 C C . THR A 1 94 ? 14.293 0.537 9.079 1.00 95.94 94 THR A C 1
ATOM 727 O O . THR A 1 94 ? 15.149 -0.346 9.133 1.00 95.94 94 THR A O 1
ATOM 730 N N . GLU A 1 95 ? 13.304 0.646 9.970 1.00 95.25 95 GLU A N 1
ATOM 731 C CA . GLU A 1 95 ? 13.159 -0.235 11.132 1.00 95.25 95 GLU A CA 1
ATOM 732 C C . GLU A 1 95 ? 13.061 -1.716 10.719 1.00 95.25 95 GLU A C 1
ATOM 734 O O . GLU A 1 95 ? 13.678 -2.593 11.327 1.00 95.25 95 GLU A O 1
ATOM 739 N N . GLU A 1 96 ? 12.324 -2.013 9.649 1.00 94.62 96 GLU A N 1
ATOM 740 C CA . GLU A 1 96 ? 12.130 -3.387 9.188 1.00 94.62 96 GLU A CA 1
ATOM 741 C C . GLU A 1 96 ? 13.396 -3.972 8.528 1.00 94.62 96 GLU A C 1
ATOM 743 O O . GLU A 1 96 ? 13.727 -5.145 8.725 1.00 94.62 96 GLU A O 1
ATOM 748 N N . VAL A 1 97 ? 14.190 -3.149 7.833 1.00 94.38 97 VAL A N 1
ATOM 749 C CA . VAL A 1 97 ? 15.513 -3.557 7.319 1.00 94.38 97 VAL A CA 1
ATOM 750 C C . VAL A 1 97 ? 16.525 -3.767 8.445 1.00 94.38 97 VAL A C 1
ATOM 752 O O . VAL A 1 97 ? 17.346 -4.682 8.362 1.00 94.38 97 VAL A O 1
ATOM 755 N N . GLU A 1 98 ? 16.473 -2.958 9.503 1.00 92.50 98 GLU A N 1
ATOM 756 C CA . GLU A 1 98 ? 17.332 -3.130 10.679 1.00 92.50 98 GLU A CA 1
ATOM 757 C C . GLU A 1 98 ? 17.048 -4.455 11.396 1.00 92.50 98 GLU A C 1
ATOM 759 O O . GLU A 1 98 ? 17.984 -5.160 11.785 1.00 92.50 98 GLU A O 1
ATOM 764 N N . LYS A 1 99 ? 15.770 -4.846 11.494 1.00 92.88 99 LYS A N 1
ATOM 765 C CA . LYS A 1 99 ? 15.360 -6.161 12.015 1.00 92.88 99 LYS A CA 1
ATOM 766 C C . LYS A 1 99 ? 15.770 -7.302 11.087 1.00 92.88 99 LYS A C 1
ATOM 768 O O . LYS A 1 99 ? 16.215 -8.352 11.554 1.00 92.88 99 LYS A O 1
ATOM 773 N N . ASN A 1 100 ? 15.619 -7.118 9.776 1.00 91.25 100 ASN A N 1
ATOM 774 C CA . ASN A 1 100 ? 15.925 -8.136 8.780 1.00 91.25 100 ASN A CA 1
ATOM 775 C C . ASN A 1 100 ? 16.674 -7.548 7.570 1.00 91.25 100 ASN A C 1
ATOM 777 O O . ASN A 1 100 ? 16.056 -7.170 6.570 1.00 91.25 100 ASN A O 1
ATOM 781 N N . PRO A 1 101 ? 18.022 -7.597 7.572 1.00 89.94 101 PRO A N 1
ATOM 782 C CA . PRO A 1 101 ? 18.842 -7.025 6.501 1.00 89.94 101 PRO A CA 1
ATOM 783 C C . PRO A 1 101 ? 18.588 -7.606 5.102 1.00 89.94 101 PRO A C 1
ATOM 785 O O . PRO A 1 101 ? 19.005 -7.017 4.104 1.00 89.94 101 PRO A O 1
ATOM 788 N N . LYS A 1 102 ? 17.913 -8.761 4.990 1.00 89.25 102 LYS A N 1
ATOM 789 C CA . LYS A 1 102 ? 17.527 -9.345 3.694 1.00 89.25 102 LYS A CA 1
ATOM 790 C C . LYS A 1 102 ? 16.479 -8.502 2.963 1.00 89.25 102 LYS A C 1
ATOM 792 O O . LYS A 1 102 ? 16.372 -8.616 1.744 1.00 89.25 102 LYS A O 1
ATOM 797 N N . LEU A 1 103 ? 15.747 -7.655 3.687 1.00 90.94 103 LEU A N 1
ATOM 798 C CA . LEU A 1 103 ? 14.709 -6.788 3.139 1.00 90.94 103 LEU A CA 1
ATOM 799 C C . LEU A 1 103 ? 15.261 -5.554 2.432 1.00 90.94 103 LEU A C 1
ATOM 801 O O . LEU A 1 103 ? 14.508 -4.895 1.734 1.00 90.94 103 LEU A O 1
ATOM 805 N N . ALA A 1 104 ? 16.568 -5.278 2.508 1.00 88.75 104 ALA A N 1
ATOM 806 C CA . ALA A 1 104 ? 17.207 -4.140 1.837 1.00 88.75 104 ALA A CA 1
ATOM 807 C C . ALA A 1 104 ? 17.114 -4.165 0.290 1.00 88.75 104 ALA A C 1
ATOM 809 O O . ALA A 1 104 ? 17.648 -3.281 -0.379 1.00 88.75 104 ALA A O 1
ATOM 810 N N . GLN A 1 105 ? 16.482 -5.184 -0.299 1.00 89.25 105 GLN A N 1
ATOM 811 C CA . GLN A 1 105 ? 16.257 -5.280 -1.738 1.00 89.25 105 GLN A CA 1
ATOM 812 C C . GLN A 1 105 ? 15.022 -4.464 -2.157 1.00 89.25 105 GLN A C 1
ATOM 814 O O . GLN A 1 105 ? 13.997 -4.538 -1.484 1.00 89.25 105 GLN A O 1
ATOM 819 N N . PRO A 1 106 ? 15.034 -3.774 -3.313 1.00 90.00 106 PRO A N 1
ATOM 820 C CA . PRO A 1 106 ? 13.929 -2.894 -3.714 1.00 90.00 106 PRO A CA 1
ATOM 821 C C . PRO A 1 106 ? 12.568 -3.594 -3.817 1.00 90.00 106 PRO A C 1
ATOM 823 O O . PRO A 1 106 ? 11.552 -3.051 -3.397 1.00 90.00 106 PRO A O 1
ATOM 826 N N . LYS A 1 107 ? 12.552 -4.832 -4.330 1.00 92.06 107 LYS A N 1
ATOM 827 C CA . LYS A 1 107 ? 11.347 -5.675 -4.395 1.00 92.06 107 LYS A CA 1
ATOM 828 C C . LYS A 1 107 ? 10.785 -5.972 -3.004 1.00 92.06 107 LYS A C 1
ATOM 830 O O . LYS A 1 107 ? 9.573 -5.940 -2.807 1.00 92.06 107 LYS A O 1
ATOM 835 N N . GLU A 1 108 ? 11.669 -6.272 -2.058 1.00 94.44 108 GLU A N 1
ATOM 836 C CA . GLU A 1 108 ? 11.286 -6.602 -0.690 1.00 94.44 108 GLU A CA 1
ATOM 837 C C . GLU A 1 108 ? 10.776 -5.364 0.045 1.00 94.44 108 GLU A C 1
ATOM 839 O O . GLU A 1 108 ? 9.733 -5.454 0.676 1.00 94.44 108 GLU A O 1
ATOM 844 N N . LEU A 1 109 ? 11.410 -4.202 -0.132 1.00 94.06 109 LEU A N 1
ATOM 845 C CA . LEU A 1 109 ? 10.931 -2.925 0.411 1.00 94.06 109 LEU A CA 1
ATOM 846 C C . LEU A 1 109 ? 9.558 -2.522 -0.139 1.00 94.06 109 LEU A C 1
ATOM 848 O O . LEU A 1 109 ? 8.701 -2.086 0.623 1.00 94.06 109 LEU A O 1
ATOM 852 N N . LEU A 1 110 ? 9.317 -2.705 -1.443 1.00 94.50 110 LEU A N 1
ATOM 853 C CA . LEU A 1 110 ? 8.007 -2.429 -2.043 1.00 94.50 110 LEU A CA 1
ATOM 854 C C . LEU A 1 110 ? 6.918 -3.333 -1.447 1.00 94.50 110 LEU A C 1
ATOM 856 O O . LEU A 1 110 ? 5.836 -2.868 -1.093 1.00 94.50 110 LEU A O 1
ATOM 860 N N . LYS A 1 111 ? 7.221 -4.626 -1.295 1.00 96.50 111 LYS A N 1
ATOM 861 C CA . LYS A 1 111 ? 6.336 -5.587 -0.627 1.00 96.50 111 LYS A CA 1
ATOM 862 C C . LYS A 1 111 ? 6.097 -5.204 0.835 1.00 96.50 111 LYS A C 1
ATOM 864 O O . LYS A 1 111 ? 4.976 -5.322 1.321 1.00 96.50 111 LYS A O 1
ATOM 869 N N . GLU A 1 112 ? 7.140 -4.758 1.526 1.00 97.06 112 GLU A N 1
ATOM 870 C CA . GLU A 1 112 ? 7.074 -4.384 2.935 1.00 97.06 112 GLU A CA 1
ATOM 871 C C . GLU A 1 112 ? 6.242 -3.118 3.157 1.00 97.06 112 GLU A C 1
ATOM 873 O O . GLU A 1 112 ? 5.436 -3.086 4.079 1.00 97.06 112 GLU A O 1
ATOM 878 N N . SER A 1 113 ? 6.307 -2.140 2.246 1.00 96.50 113 SER A N 1
ATOM 879 C CA . SER A 1 113 ? 5.416 -0.968 2.253 1.00 96.50 113 SER A CA 1
ATOM 880 C C . SER A 1 113 ? 3.938 -1.375 2.318 1.00 96.50 113 SER A C 1
ATOM 882 O O . SER A 1 113 ? 3.182 -0.851 3.135 1.00 96.50 113 SER A O 1
ATOM 884 N N . ILE A 1 114 ? 3.525 -2.347 1.498 1.00 98.12 114 ILE A 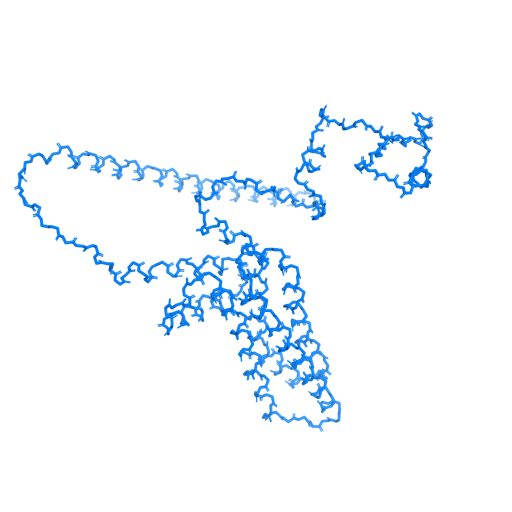N 1
ATOM 885 C CA . ILE A 1 114 ? 2.125 -2.798 1.437 1.00 98.12 114 ILE A CA 1
ATOM 886 C C . ILE A 1 114 ? 1.757 -3.641 2.663 1.00 98.12 114 ILE A C 1
ATOM 888 O O . ILE A 1 114 ? 0.646 -3.528 3.181 1.00 98.12 114 ILE A O 1
ATOM 892 N N . LYS A 1 115 ? 2.683 -4.458 3.179 1.00 98.12 115 LYS A N 1
ATOM 893 C CA . LYS A 1 115 ? 2.457 -5.190 4.434 1.00 98.12 115 LYS A CA 1
ATOM 894 C C . LYS A 1 115 ? 2.273 -4.254 5.623 1.00 98.12 115 LYS A C 1
ATOM 896 O O . LYS A 1 115 ? 1.384 -4.500 6.431 1.00 98.12 115 LYS A O 1
ATOM 901 N N . LEU A 1 116 ? 3.073 -3.194 5.726 1.00 97.75 116 LEU A N 1
ATOM 902 C CA . LEU A 1 116 ? 2.926 -2.178 6.769 1.00 97.75 116 LEU A CA 1
ATOM 903 C C . LEU A 1 116 ? 1.546 -1.515 6.691 1.00 97.75 116 LEU A C 1
ATOM 905 O O . LEU A 1 116 ? 0.874 -1.375 7.711 1.00 97.75 116 LEU A O 1
ATOM 909 N N . ALA A 1 117 ? 1.066 -1.209 5.481 1.00 98.00 117 ALA A N 1
ATOM 910 C CA . ALA A 1 117 ? -0.299 -0.728 5.283 1.00 98.00 117 ALA A CA 1
ATOM 911 C C . ALA A 1 117 ? -1.349 -1.735 5.787 1.00 98.00 117 ALA A C 1
ATOM 913 O O . ALA A 1 117 ? -2.239 -1.368 6.553 1.00 98.00 117 ALA A O 1
ATOM 914 N N . GLN A 1 118 ? -1.211 -3.019 5.443 1.00 97.94 118 GLN A N 1
ATOM 915 C CA . GLN A 1 118 ? -2.102 -4.078 5.931 1.00 97.94 118 GLN A CA 1
ATOM 916 C C . GLN A 1 118 ? -2.066 -4.221 7.464 1.00 97.94 118 GLN A C 1
ATOM 918 O O . GLN A 1 118 ? -3.103 -4.425 8.098 1.00 97.94 118 GLN A O 1
ATOM 923 N N . GLN A 1 119 ? -0.890 -4.095 8.081 1.00 97.75 119 GLN A N 1
ATOM 924 C CA . GLN A 1 119 ? -0.729 -4.139 9.534 1.00 97.75 119 GLN A CA 1
ATOM 925 C C . GLN A 1 119 ? -1.422 -2.961 10.221 1.00 97.75 119 GLN A C 1
ATOM 927 O O . GLN A 1 119 ? -2.137 -3.173 11.202 1.00 97.75 119 GLN A O 1
ATOM 932 N N . GLU A 1 120 ? -1.261 -1.741 9.705 1.00 97.50 120 GLU A N 1
ATOM 933 C CA . GLU A 1 120 ? -1.930 -0.566 10.267 1.00 97.50 120 GLU A CA 1
ATOM 934 C C . GLU A 1 120 ? -3.450 -0.654 10.109 1.00 97.50 120 GLU A C 1
ATOM 936 O O . GLU A 1 120 ? -4.167 -0.333 11.055 1.00 97.50 120 GLU A O 1
ATOM 941 N N . ILE A 1 121 ? -3.958 -1.194 8.995 1.00 96.75 121 ILE A N 1
ATOM 942 C CA . ILE A 1 121 ? -5.393 -1.481 8.816 1.00 96.75 121 ILE A CA 1
ATOM 943 C C . ILE A 1 121 ? -5.893 -2.456 9.874 1.00 96.75 121 ILE A C 1
ATOM 945 O O . ILE A 1 121 ? -6.867 -2.170 10.570 1.00 96.75 121 ILE A O 1
ATOM 949 N N . ASN A 1 122 ? -5.205 -3.586 10.044 1.00 96.56 122 ASN A N 1
ATOM 950 C CA . ASN A 1 122 ? -5.568 -4.583 11.048 1.00 96.56 122 ASN A CA 1
ATOM 951 C C . ASN A 1 122 ? -5.554 -3.985 12.459 1.00 96.56 122 ASN A C 1
ATOM 953 O O . ASN A 1 122 ? -6.455 -4.230 13.256 1.00 96.56 122 ASN A O 1
ATOM 957 N N . LYS A 1 123 ? -4.547 -3.171 12.773 1.00 96.75 123 LYS A N 1
ATOM 958 C CA . LYS A 1 123 ? -4.404 -2.494 14.065 1.00 96.75 123 LYS A CA 1
ATOM 959 C C . LYS A 1 123 ? -5.495 -1.452 14.299 1.00 96.75 123 LYS A C 1
ATOM 961 O O . LYS A 1 123 ? -6.008 -1.368 15.416 1.00 96.75 123 LYS A O 1
ATOM 966 N N . ALA A 1 124 ? -5.846 -0.662 13.288 1.00 95.75 124 ALA A N 1
ATOM 967 C CA . ALA A 1 124 ? -6.931 0.308 13.362 1.00 95.75 124 ALA A CA 1
ATOM 968 C C . ALA A 1 124 ? -8.274 -0.401 13.556 1.00 95.75 124 ALA A C 1
ATOM 970 O O . ALA A 1 124 ? -8.983 -0.103 14.513 1.00 95.75 124 ALA A O 1
ATOM 971 N N . PHE A 1 125 ? -8.570 -1.410 12.741 1.00 95.31 125 PHE A N 1
ATOM 972 C CA . PHE A 1 125 ? -9.812 -2.166 12.846 1.00 95.31 125 PHE A CA 1
ATOM 973 C C . PHE A 1 125 ? -9.916 -2.942 14.167 1.00 95.31 125 PHE A C 1
ATOM 975 O O . PHE A 1 125 ? -10.932 -2.900 14.839 1.00 95.31 125 PHE A O 1
ATOM 982 N N . ASN A 1 126 ? -8.842 -3.554 14.666 1.00 96.00 126 ASN A N 1
ATOM 983 C CA . ASN A 1 126 ? -8.899 -4.234 15.967 1.00 96.00 126 ASN A CA 1
ATOM 984 C C . ASN A 1 126 ? -9.245 -3.288 17.132 1.00 96.00 126 ASN A C 1
ATOM 986 O O . ASN A 1 126 ? -9.822 -3.720 18.132 1.00 96.00 126 ASN A O 1
ATOM 990 N N . LYS A 1 127 ? -8.928 -1.990 17.022 1.00 95.44 127 LYS A N 1
ATOM 991 C CA . LYS A 1 127 ? -9.320 -0.993 18.029 1.00 95.44 127 LYS A CA 1
ATOM 992 C C . LYS A 1 127 ? -10.820 -0.685 17.990 1.00 95.44 127 LYS A C 1
ATOM 994 O O . LYS A 1 127 ? -11.360 -0.303 19.032 1.00 95.44 127 LYS A O 1
ATOM 999 N N . THR A 1 128 ? -11.508 -0.870 16.858 1.00 94.06 128 THR A N 1
ATOM 1000 C CA . THR A 1 128 ? -12.962 -0.643 16.764 1.00 94.06 128 THR A CA 1
ATOM 1001 C C . THR A 1 128 ? -13.760 -1.673 17.557 1.00 94.06 128 THR A C 1
ATOM 1003 O O . THR A 1 128 ? -14.828 -1.340 18.051 1.00 94.06 128 THR A O 1
ATOM 1006 N N . THR A 1 129 ? -13.211 -2.865 17.814 1.00 91.00 129 THR A N 1
ATOM 1007 C CA . THR A 1 129 ? -13.826 -3.885 18.689 1.00 91.00 129 THR A CA 1
ATOM 1008 C C . THR A 1 129 ? -14.090 -3.379 20.112 1.00 91.00 129 THR A C 1
ATOM 1010 O O . THR A 1 129 ? -14.970 -3.881 20.801 1.00 91.00 129 THR A O 1
ATOM 1013 N N . SER A 1 130 ? -13.332 -2.375 20.570 1.00 90.69 130 SER A N 1
ATOM 1014 C CA . SER A 1 130 ? -13.535 -1.740 21.882 1.00 90.69 130 SER A CA 1
ATOM 1015 C C . SER A 1 130 ? -14.531 -0.571 21.862 1.00 90.69 130 SER A C 1
ATOM 1017 O O . SER A 1 130 ? -14.811 0.018 22.909 1.00 90.69 130 SER A O 1
ATOM 1019 N N . MET A 1 131 ? -15.037 -0.194 20.684 1.00 92.62 131 MET A N 1
ATOM 1020 C CA . MET A 1 131 ? -16.006 0.889 20.529 1.00 92.62 131 MET A CA 1
ATOM 1021 C C . MET A 1 131 ? -17.426 0.402 20.803 1.00 92.62 131 MET A C 1
ATOM 1023 O O . MET A 1 131 ? -17.748 -0.775 20.657 1.00 92.62 131 MET A O 1
ATOM 1027 N N . LYS A 1 132 ? -18.281 1.339 21.215 1.00 92.44 132 LYS A N 1
ATOM 1028 C CA . LYS A 1 132 ? -19.712 1.103 21.391 1.00 92.44 132 LYS A CA 1
ATOM 1029 C C . LYS A 1 132 ? -20.453 1.666 20.184 1.00 92.44 132 LYS A C 1
ATOM 1031 O O . LYS A 1 132 ? -20.214 2.810 19.813 1.00 92.44 132 LYS A O 1
ATOM 1036 N N . PHE A 1 133 ? -21.337 0.848 19.626 1.00 94.50 133 PHE A N 1
ATOM 1037 C CA . PHE A 1 133 ? -22.269 1.203 18.560 1.00 94.50 133 PHE A CA 1
ATOM 1038 C C . PHE A 1 133 ? -23.674 1.116 19.161 1.00 94.50 133 PHE A C 1
ATOM 1040 O O . PHE A 1 133 ? -24.156 0.022 19.469 1.00 94.50 133 PHE A O 1
ATOM 1047 N N . GLU A 1 134 ? -24.274 2.265 19.459 1.00 91.88 134 GLU A N 1
ATOM 1048 C CA . GLU A 1 134 ? -25.474 2.364 20.294 1.00 91.88 134 GLU A CA 1
ATOM 1049 C C . GLU A 1 134 ? -26.748 2.256 19.456 1.00 91.88 134 GLU A C 1
ATOM 1051 O O . GLU A 1 134 ? -27.683 1.548 19.839 1.00 91.88 134 GLU A O 1
ATOM 1056 N N . SER A 1 135 ? -26.771 2.904 18.289 1.00 95.06 135 SER A N 1
ATOM 1057 C CA . SER A 1 135 ? -27.929 2.879 17.392 1.00 95.06 135 SER A CA 1
ATOM 1058 C C . SER A 1 135 ? -27.897 1.703 16.409 1.00 95.06 135 SER A C 1
ATOM 1060 O O . SER A 1 135 ? -26.836 1.200 16.044 1.00 95.06 135 SER A O 1
ATOM 1062 N N . GLU A 1 136 ? -29.068 1.288 15.916 1.00 95.75 136 GLU A N 1
ATOM 1063 C CA . GLU A 1 136 ? -29.159 0.270 14.854 1.00 95.75 136 GLU A CA 1
ATOM 1064 C C . GLU A 1 136 ? -28.442 0.708 13.568 1.00 95.75 136 GLU A C 1
ATOM 1066 O O . GLU A 1 136 ? -27.837 -0.114 12.885 1.00 95.75 136 GLU A O 1
ATOM 1071 N N . MET A 1 137 ? -28.433 2.013 13.280 1.00 94.38 137 MET A N 1
ATOM 1072 C CA . MET A 1 137 ? -27.698 2.578 12.148 1.00 94.38 137 MET A CA 1
ATOM 1073 C C . MET A 1 137 ? -26.181 2.435 12.325 1.00 94.38 137 MET A C 1
ATOM 1075 O O . MET A 1 137 ? -25.495 2.044 11.389 1.00 94.38 137 MET A O 1
ATOM 1079 N N . GLU A 1 138 ? -25.653 2.705 13.521 1.00 96.06 138 GLU A N 1
ATOM 1080 C CA . GLU A 1 138 ? -24.223 2.537 13.815 1.00 96.06 138 GLU A CA 1
ATOM 1081 C C . GLU A 1 138 ? -23.791 1.071 13.771 1.00 96.06 138 GLU A C 1
ATOM 1083 O O . GLU A 1 138 ? -22.697 0.774 13.297 1.00 96.06 138 GLU A O 1
ATOM 1088 N N . LYS A 1 139 ? -24.640 0.151 14.245 1.00 96.38 139 LYS A N 1
ATOM 1089 C CA . LYS A 1 139 ? -24.374 -1.292 14.164 1.00 96.38 139 LYS A CA 1
ATOM 1090 C C . LYS A 1 139 ? -24.364 -1.775 12.715 1.00 96.38 139 LYS A C 1
ATOM 1092 O O . LYS A 1 139 ? -23.451 -2.501 12.339 1.00 96.38 139 LYS A O 1
ATOM 1097 N N . GLY A 1 140 ? -25.335 -1.339 11.907 1.00 97.00 140 GLY A N 1
ATOM 1098 C CA . GLY A 1 140 ? -25.369 -1.630 10.471 1.00 97.00 140 GLY A CA 1
ATOM 1099 C C . GLY A 1 140 ? -24.124 -1.104 9.754 1.00 97.00 140 GLY A C 1
ATOM 1100 O O . GLY A 1 140 ? -23.416 -1.876 9.118 1.00 97.00 140 GLY A O 1
ATOM 1101 N N . ALA A 1 141 ? -23.783 0.171 9.968 1.00 97.00 141 ALA A N 1
ATOM 1102 C CA . ALA A 1 141 ? -22.576 0.783 9.409 1.00 97.00 141 ALA A CA 1
ATOM 1103 C C . ALA A 1 141 ? -21.287 0.063 9.842 1.00 97.00 141 ALA A C 1
ATOM 1105 O O . ALA A 1 141 ? -20.325 -0.006 9.079 1.00 97.00 141 ALA A O 1
ATOM 1106 N N . TYR A 1 142 ? -21.251 -0.493 11.057 1.00 97.06 142 TYR A N 1
ATOM 1107 C CA . TYR A 1 142 ? -20.113 -1.275 11.527 1.00 97.06 142 TYR A CA 1
ATOM 1108 C C . TYR A 1 142 ? -19.971 -2.629 10.827 1.00 97.06 142 TYR A C 1
ATOM 1110 O O . TYR A 1 142 ? -18.850 -3.000 10.477 1.00 97.06 142 TYR A O 1
ATOM 1118 N N . GLU A 1 143 ? -21.068 -3.350 10.587 1.00 97.06 143 GLU A N 1
ATOM 1119 C CA . GLU A 1 143 ? -21.028 -4.599 9.813 1.00 97.06 143 GLU A CA 1
ATOM 1120 C C . GLU A 1 143 ? -20.650 -4.340 8.346 1.00 97.06 143 GLU A C 1
ATOM 1122 O O . GLU A 1 143 ? -19.789 -5.040 7.809 1.00 97.06 143 GLU A O 1
ATOM 1127 N N . ASP A 1 144 ? -21.180 -3.278 7.732 1.00 97.44 144 ASP A N 1
ATOM 1128 C CA . ASP A 1 144 ? -20.775 -2.853 6.385 1.00 97.44 144 ASP A CA 1
ATOM 1129 C C . ASP A 1 144 ? -19.283 -2.486 6.351 1.00 97.44 144 ASP A C 1
ATOM 1131 O O . ASP A 1 144 ? -18.530 -2.933 5.484 1.00 97.44 144 ASP A O 1
ATOM 1135 N N . CYS A 1 145 ? -18.816 -1.715 7.339 1.00 97.56 145 CYS A N 1
ATOM 1136 C CA . CYS A 1 145 ? -17.404 -1.368 7.459 1.00 97.56 145 CYS A CA 1
ATOM 1137 C C . CYS A 1 145 ? -16.523 -2.612 7.624 1.00 97.56 145 CYS A C 1
ATOM 1139 O O . CYS A 1 145 ? -15.447 -2.681 7.036 1.00 97.56 145 CYS A O 1
ATOM 1141 N N . LYS A 1 146 ? -16.957 -3.611 8.396 1.00 97.31 146 LYS A N 1
ATOM 1142 C CA . LYS A 1 146 ? -16.217 -4.864 8.563 1.00 97.31 146 LYS A CA 1
ATOM 1143 C C . LYS A 1 146 ? -16.015 -5.577 7.231 1.00 97.31 146 LYS A C 1
ATOM 1145 O O . LYS A 1 146 ? -14.885 -5.965 6.942 1.00 97.31 146 LYS A O 1
ATOM 1150 N N . GLN A 1 147 ? -17.066 -5.690 6.419 1.00 97.88 147 GLN A N 1
ATOM 1151 C CA . GLN A 1 147 ? -16.963 -6.278 5.085 1.00 97.88 147 GLN A CA 1
ATOM 1152 C C . GLN A 1 147 ? -15.985 -5.489 4.204 1.00 97.88 147 GLN A C 1
ATOM 1154 O O . GLN A 1 147 ? -15.054 -6.070 3.660 1.00 97.88 147 GLN A O 1
ATOM 1159 N N . LEU A 1 148 ? -16.117 -4.159 4.155 1.00 98.06 148 LEU A N 1
ATOM 1160 C CA . LEU A 1 148 ? -15.221 -3.293 3.376 1.00 98.06 148 LEU A CA 1
ATOM 1161 C C . LEU A 1 148 ? -13.751 -3.415 3.808 1.00 98.06 148 LEU A C 1
ATOM 1163 O O . LEU A 1 148 ? -12.839 -3.358 2.984 1.00 98.06 148 LEU A O 1
ATOM 1167 N N . ILE A 1 149 ? -13.498 -3.577 5.107 1.00 97.25 149 ILE A N 1
ATOM 1168 C CA . ILE A 1 149 ? -12.147 -3.765 5.637 1.00 97.25 149 ILE A CA 1
ATOM 1169 C C . ILE A 1 149 ? -11.603 -5.165 5.329 1.00 97.25 149 ILE A C 1
ATOM 1171 O O . ILE A 1 149 ? -10.395 -5.313 5.134 1.00 97.25 149 ILE A O 1
ATOM 1175 N N . ASP A 1 150 ? -12.449 -6.188 5.266 1.00 97.56 150 ASP A N 1
ATOM 1176 C CA . ASP A 1 150 ? -12.032 -7.521 4.832 1.00 97.56 150 ASP A CA 1
ATOM 1177 C C . ASP A 1 150 ? -11.725 -7.548 3.323 1.00 97.56 150 ASP A C 1
ATOM 1179 O O . ASP A 1 150 ? -10.660 -8.045 2.948 1.00 97.56 150 ASP A O 1
ATOM 1183 N N . ASP A 1 151 ? -12.535 -6.884 2.490 1.00 98.06 151 ASP A N 1
ATOM 1184 C CA . ASP A 1 151 ? -12.254 -6.676 1.060 1.00 98.06 151 ASP A CA 1
A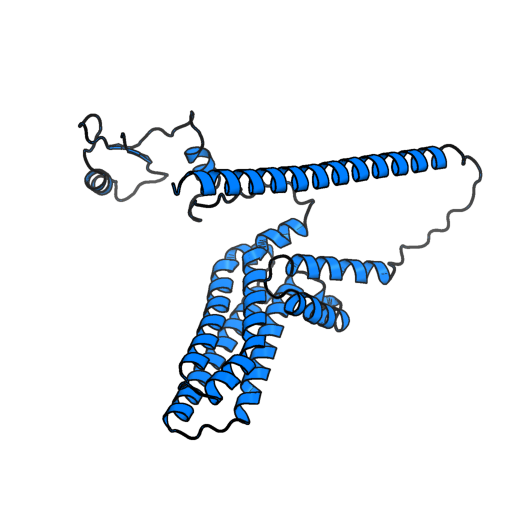TOM 1185 C C . ASP A 1 151 ? -10.924 -5.919 0.870 1.00 98.06 151 ASP A C 1
ATOM 1187 O O . ASP A 1 151 ? -10.060 -6.313 0.086 1.00 98.06 151 ASP A O 1
ATOM 1191 N N . ALA A 1 152 ? -10.678 -4.871 1.667 1.00 98.12 152 ALA A N 1
ATOM 1192 C CA . ALA A 1 152 ? -9.407 -4.148 1.662 1.00 98.12 152 ALA A CA 1
ATOM 1193 C C . ALA A 1 152 ? -8.203 -5.052 1.983 1.00 98.12 152 ALA A C 1
ATOM 1195 O O . ALA A 1 152 ? -7.143 -4.935 1.363 1.00 98.12 152 ALA A O 1
ATOM 1196 N N . LYS A 1 153 ? -8.337 -5.972 2.946 1.00 98.06 153 LYS A N 1
ATOM 1197 C CA . LYS A 1 153 ? -7.265 -6.926 3.272 1.00 98.06 153 LYS A CA 1
ATOM 1198 C C . LYS A 1 153 ? -7.026 -7.917 2.141 1.00 98.06 153 LYS A C 1
ATOM 1200 O O . LYS A 1 153 ? -5.868 -8.291 1.939 1.00 98.06 153 LYS A O 1
ATOM 1205 N N . GLU A 1 154 ? -8.074 -8.343 1.440 1.00 98.25 154 GLU A N 1
ATOM 1206 C CA . GLU A 1 154 ? -7.953 -9.213 0.271 1.00 98.25 154 GLU A CA 1
ATOM 1207 C C . GLU A 1 154 ? -7.153 -8.520 -0.837 1.00 98.25 154 GLU A C 1
ATOM 1209 O O . GLU A 1 154 ? -6.144 -9.068 -1.284 1.00 98.25 154 GLU A O 1
ATOM 1214 N N . GLU A 1 155 ? -7.499 -7.280 -1.187 1.00 98.38 155 GLU A N 1
ATOM 1215 C CA . GLU A 1 155 ? -6.807 -6.504 -2.228 1.00 98.38 155 GLU A CA 1
ATOM 1216 C C . GLU A 1 155 ? -5.328 -6.232 -1.893 1.00 98.38 155 GLU A C 1
ATOM 1218 O O . GLU A 1 155 ? -4.434 -6.314 -2.748 1.00 98.38 155 GLU A O 1
ATOM 1223 N N . LEU A 1 156 ? -5.022 -5.977 -0.617 1.00 98.50 156 LEU A N 1
ATOM 1224 C CA . LEU A 1 156 ? -3.636 -5.886 -0.142 1.00 98.50 156 LEU A CA 1
ATOM 1225 C C . LEU A 1 156 ? -2.916 -7.231 -0.249 1.00 98.50 156 LEU A C 1
ATOM 1227 O O . LEU A 1 156 ? -1.755 -7.282 -0.659 1.00 98.50 156 LEU A O 1
ATOM 1231 N N . GLY A 1 157 ? -3.601 -8.327 0.081 1.00 98.38 157 GLY A N 1
ATOM 1232 C CA . GLY A 1 157 ? -3.091 -9.687 -0.072 1.00 98.38 157 GLY A CA 1
ATOM 1233 C C . GLY A 1 157 ? -2.768 -10.029 -1.528 1.00 98.38 157 GLY A C 1
ATOM 1234 O O . GLY A 1 157 ? -1.692 -10.568 -1.807 1.00 98.38 157 GLY A O 1
ATOM 1235 N N . LEU A 1 158 ? -3.647 -9.661 -2.464 1.00 98.12 158 LEU A N 1
ATOM 1236 C CA . LEU A 1 158 ? -3.426 -9.794 -3.905 1.00 98.12 158 LEU A CA 1
ATOM 1237 C C . LEU A 1 158 ? -2.211 -8.977 -4.351 1.00 98.12 158 LEU A C 1
ATOM 1239 O O . LEU A 1 158 ? -1.319 -9.519 -5.007 1.00 98.12 158 LEU A O 1
ATOM 1243 N N . SER A 1 159 ? -2.104 -7.727 -3.895 1.00 98.12 159 SER A N 1
ATOM 1244 C CA . SER A 1 159 ? -0.966 -6.849 -4.188 1.00 98.12 159 SER A CA 1
ATOM 1245 C C . SER A 1 159 ? 0.368 -7.440 -3.709 1.00 98.12 159 SER A C 1
ATOM 1247 O O . SER A 1 159 ? 1.342 -7.515 -4.464 1.00 98.12 159 SER A O 1
ATOM 1249 N N . ILE A 1 160 ? 0.413 -7.943 -2.470 1.00 98.19 160 ILE A N 1
ATOM 1250 C CA . ILE A 1 160 ? 1.588 -8.621 -1.897 1.00 98.19 160 ILE A CA 1
ATOM 1251 C C . ILE A 1 160 ? 1.928 -9.892 -2.688 1.00 98.19 160 ILE A C 1
ATOM 1253 O O . ILE A 1 160 ? 3.106 -10.180 -2.936 1.00 98.19 160 ILE A O 1
ATOM 1257 N N . SER A 1 161 ? 0.913 -10.665 -3.085 1.00 97.56 161 SER A N 1
ATOM 1258 C CA . SER A 1 161 ? 1.072 -11.891 -3.871 1.00 97.56 161 SER A CA 1
ATOM 1259 C C . SER A 1 161 ? 1.673 -11.598 -5.245 1.00 97.56 161 SER A C 1
ATOM 1261 O O . SER A 1 161 ? 2.630 -12.262 -5.651 1.00 97.56 161 SER A O 1
ATOM 1263 N N . GLU A 1 162 ? 1.163 -10.577 -5.935 1.00 96.75 162 GLU A N 1
ATOM 1264 C CA . GLU A 1 162 ? 1.621 -10.181 -7.267 1.00 96.75 162 GLU A CA 1
ATOM 1265 C C . GLU A 1 162 ? 3.073 -9.697 -7.227 1.00 96.75 162 GLU A C 1
ATOM 1267 O O . GLU A 1 162 ? 3.888 -10.134 -8.044 1.00 96.75 162 GLU A O 1
ATOM 1272 N N . ILE A 1 163 ? 3.442 -8.897 -6.219 1.00 95.88 163 ILE A N 1
ATOM 1273 C CA . ILE A 1 163 ? 4.839 -8.501 -5.995 1.00 95.88 163 ILE A CA 1
ATOM 1274 C C . ILE A 1 163 ? 5.709 -9.718 -5.715 1.00 95.88 163 ILE A C 1
ATOM 1276 O O . ILE A 1 163 ? 6.777 -9.853 -6.299 1.00 95.88 163 ILE A O 1
ATOM 1280 N N . SER A 1 164 ? 5.262 -10.646 -4.872 1.00 95.31 164 SER A N 1
ATOM 1281 C CA . SER A 1 164 ? 6.057 -11.827 -4.520 1.00 95.31 164 SER A CA 1
ATOM 1282 C C . SER A 1 164 ? 6.347 -12.716 -5.737 1.00 95.31 164 SER A C 1
ATOM 1284 O O . SER A 1 164 ? 7.492 -13.138 -5.925 1.00 95.31 164 SER A O 1
ATOM 1286 N N . LYS A 1 165 ? 5.340 -12.946 -6.589 1.00 94.81 165 LYS A N 1
ATOM 1287 C CA . LYS A 1 165 ? 5.399 -13.847 -7.753 1.00 94.81 165 LYS A CA 1
ATOM 1288 C C . LYS A 1 165 ? 6.219 -13.316 -8.928 1.00 94.81 165 LYS A C 1
ATOM 1290 O O . LYS A 1 165 ? 6.697 -14.115 -9.729 1.00 94.81 165 LYS A O 1
ATOM 1295 N N . ASN A 1 166 ? 6.363 -12.000 -9.064 1.00 92.25 166 ASN A N 1
ATOM 1296 C CA . ASN A 1 166 ? 6.972 -11.387 -10.244 1.00 92.25 166 ASN A CA 1
ATOM 1297 C C . ASN A 1 166 ? 8.270 -10.645 -9.901 1.00 92.25 166 ASN A C 1
ATOM 1299 O O . ASN A 1 166 ? 8.452 -10.134 -8.798 1.00 92.25 166 ASN A O 1
ATOM 1303 N N . ASP A 1 167 ? 9.195 -10.566 -10.851 1.00 91.06 167 ASP A N 1
ATOM 1304 C CA . ASP A 1 167 ? 10.382 -9.717 -10.714 1.00 91.06 167 ASP A CA 1
ATOM 1305 C C . ASP A 1 167 ? 10.052 -8.256 -11.031 1.00 91.06 167 ASP A C 1
ATOM 1307 O O . ASP A 1 167 ? 9.085 -7.969 -11.735 1.00 91.06 167 ASP A O 1
ATOM 1311 N N . LEU A 1 168 ? 10.896 -7.323 -10.579 1.00 88.38 168 LEU A N 1
ATOM 1312 C CA . LEU A 1 168 ? 10.678 -5.873 -10.720 1.00 88.38 168 LEU A CA 1
ATOM 1313 C C . LEU A 1 168 ? 10.365 -5.427 -12.159 1.00 88.38 168 LEU A C 1
ATOM 1315 O O . LEU A 1 168 ? 9.502 -4.582 -12.363 1.00 88.38 168 LEU A O 1
ATOM 1319 N N . LYS A 1 169 ? 11.002 -6.038 -13.167 1.00 88.38 169 LYS A N 1
ATOM 1320 C CA . LYS A 1 169 ? 10.724 -5.738 -14.584 1.00 88.38 169 LYS A CA 1
ATOM 1321 C C . LYS A 1 169 ? 9.317 -6.149 -15.014 1.00 88.38 169 LYS A C 1
ATOM 1323 O O . LYS A 1 169 ? 8.672 -5.422 -15.757 1.00 88.38 169 LYS A O 1
ATOM 1328 N N . LYS A 1 170 ? 8.843 -7.309 -14.556 1.00 90.19 170 LYS A N 1
ATOM 1329 C CA . LYS A 1 170 ? 7.493 -7.803 -14.853 1.00 90.19 170 LYS A CA 1
ATOM 1330 C C . LYS A 1 170 ? 6.441 -7.079 -14.010 1.00 90.19 170 LYS A C 1
ATOM 1332 O O . LYS A 1 170 ? 5.305 -6.942 -14.441 1.00 90.19 170 LYS A O 1
ATOM 1337 N N . LEU A 1 171 ? 6.821 -6.552 -12.846 1.00 91.19 171 LEU A N 1
ATOM 1338 C CA . LEU A 1 171 ? 5.937 -5.707 -12.046 1.00 91.19 171 LEU A CA 1
ATOM 1339 C C . LEU A 1 171 ? 5.580 -4.392 -12.739 1.00 91.19 171 LEU A C 1
ATOM 1341 O O . LEU A 1 171 ? 4.465 -3.927 -12.557 1.00 91.19 171 LEU A O 1
ATOM 1345 N N . LEU A 1 172 ? 6.444 -3.853 -13.606 1.00 90.88 172 LEU A N 1
ATOM 1346 C CA . LEU A 1 172 ? 6.110 -2.673 -14.416 1.00 90.88 172 LEU A CA 1
ATOM 1347 C C . LEU A 1 172 ? 4.876 -2.888 -15.301 1.00 90.88 172 LEU A C 1
ATOM 1349 O O . LEU A 1 172 ? 4.088 -1.968 -15.492 1.00 90.88 172 LEU A O 1
ATOM 1353 N N . THR A 1 173 ? 4.677 -4.103 -15.820 1.00 91.38 173 THR A N 1
ATOM 1354 C CA . THR A 1 173 ? 3.480 -4.429 -16.613 1.00 91.38 173 THR A CA 1
ATOM 1355 C C . THR A 1 173 ? 2.262 -4.742 -15.746 1.00 91.38 173 THR A C 1
ATOM 1357 O O . THR A 1 173 ? 1.183 -4.925 -16.289 1.00 91.38 173 THR A O 1
ATOM 1360 N N . ARG A 1 174 ? 2.443 -4.849 -14.423 1.00 93.94 174 ARG A N 1
ATOM 1361 C CA . ARG A 1 174 ? 1.405 -5.138 -13.421 1.00 93.94 174 ARG A CA 1
ATOM 1362 C C . ARG A 1 174 ? 1.056 -3.939 -12.545 1.00 93.94 174 ARG A C 1
ATOM 1364 O O . ARG A 1 174 ? 0.172 -4.026 -11.699 1.00 93.94 174 ARG A O 1
ATOM 1371 N N . THR A 1 175 ? 1.750 -2.817 -12.735 1.00 94.38 175 THR A N 1
ATOM 1372 C CA . THR A 1 175 ? 1.458 -1.549 -12.064 1.00 94.38 175 THR A CA 1
ATOM 1373 C C . THR A 1 175 ? -0.014 -1.136 -12.201 1.00 94.38 175 THR A C 1
ATOM 1375 O O . THR A 1 175 ? -0.559 -0.695 -11.195 1.00 94.38 175 THR A O 1
ATOM 1378 N N . PRO A 1 176 ? -0.705 -1.294 -13.354 1.00 95.50 176 PRO A N 1
ATOM 1379 C CA . PRO A 1 176 ? -2.129 -0.963 -13.447 1.00 95.50 176 PRO A CA 1
ATOM 1380 C C . PRO A 1 176 ? -3.009 -1.776 -12.489 1.00 95.50 176 PRO A C 1
ATOM 1382 O O . PRO A 1 176 ? -3.846 -1.199 -11.801 1.00 95.50 176 PRO A O 1
ATOM 1385 N N . GLU A 1 177 ? -2.800 -3.091 -12.404 1.00 95.75 177 GLU A N 1
ATOM 1386 C CA . GLU A 1 177 ? -3.547 -3.970 -11.502 1.00 95.75 177 GLU A CA 1
ATOM 1387 C C . GLU A 1 177 ? -3.244 -3.658 -10.031 1.00 95.75 177 GLU A C 1
ATOM 1389 O O . GLU A 1 177 ? -4.165 -3.520 -9.231 1.00 95.75 177 GLU A O 1
ATOM 1394 N N . LEU A 1 178 ? -1.969 -3.452 -9.684 1.00 97.56 178 LEU A N 1
ATOM 1395 C CA . LEU A 1 178 ? -1.579 -3.048 -8.331 1.00 97.56 178 LEU A CA 1
ATOM 1396 C C . LEU A 1 178 ? -2.179 -1.686 -7.944 1.00 97.56 178 LEU A C 1
ATOM 1398 O O . LEU A 1 178 ? -2.670 -1.518 -6.830 1.00 97.56 178 LEU A 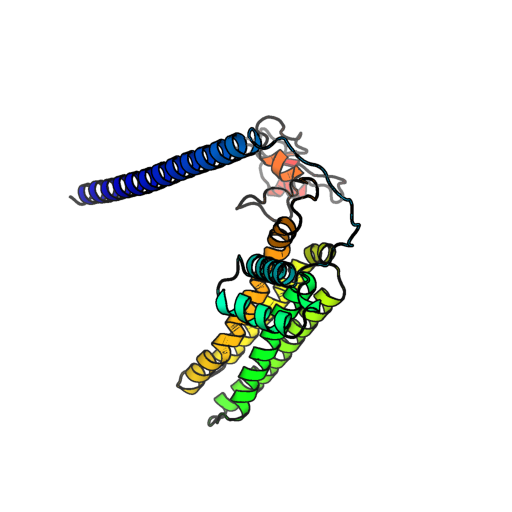O 1
ATOM 1402 N N . ASN A 1 179 ? -2.173 -0.718 -8.863 1.00 97.00 179 ASN A N 1
ATOM 1403 C CA . ASN A 1 179 ? -2.780 0.592 -8.644 1.00 97.00 179 ASN A CA 1
ATOM 1404 C C . ASN A 1 179 ? -4.292 0.483 -8.454 1.00 97.00 179 ASN A C 1
ATOM 1406 O O . ASN A 1 179 ? -4.843 1.194 -7.617 1.00 97.00 179 ASN A O 1
ATOM 1410 N N . ASN A 1 180 ? -4.954 -0.403 -9.200 1.00 98.00 180 ASN A N 1
ATOM 1411 C CA . ASN A 1 180 ? -6.376 -0.674 -9.038 1.00 98.00 180 ASN A CA 1
ATOM 1412 C C . ASN A 1 180 ? -6.680 -1.211 -7.632 1.00 98.00 180 ASN A C 1
ATOM 1414 O O . ASN A 1 180 ? -7.487 -0.617 -6.921 1.00 98.00 180 ASN A O 1
ATOM 1418 N N . TRP A 1 181 ? -5.980 -2.260 -7.197 1.00 98.56 181 TRP A N 1
ATOM 1419 C CA . TRP A 1 181 ? -6.173 -2.854 -5.871 1.00 98.56 181 TRP A CA 1
ATOM 1420 C C . TRP A 1 181 ? -5.891 -1.861 -4.740 1.00 98.56 181 TRP A C 1
ATOM 1422 O O . TRP A 1 181 ? -6.707 -1.691 -3.838 1.00 98.56 181 TRP A O 1
ATOM 1432 N N . LEU A 1 182 ? -4.781 -1.121 -4.807 1.00 98.38 182 LEU A N 1
ATOM 1433 C CA . LEU A 1 182 ? -4.441 -0.128 -3.782 1.00 98.38 182 LEU A CA 1
ATOM 1434 C C . LEU A 1 182 ? -5.407 1.069 -3.772 1.00 98.38 182 LEU A C 1
ATOM 1436 O O . LEU A 1 182 ? -5.711 1.599 -2.704 1.00 98.38 182 LEU A O 1
ATOM 1440 N N . SER A 1 183 ? -5.944 1.473 -4.927 1.00 98.06 183 SER A N 1
ATOM 1441 C CA . SER A 1 183 ? -6.985 2.513 -4.997 1.00 98.06 183 SER A CA 1
ATOM 1442 C C . SER A 1 183 ? -8.330 2.023 -4.449 1.00 98.06 183 SER A C 1
ATOM 1444 O O . SER A 1 183 ? -9.047 2.790 -3.798 1.00 98.06 183 SER A O 1
ATOM 1446 N N . ALA A 1 184 ? -8.663 0.744 -4.656 1.00 98.19 184 ALA A N 1
ATOM 1447 C CA . ALA A 1 184 ? -9.843 0.117 -4.067 1.00 98.19 184 ALA A CA 1
ATOM 1448 C C . ALA A 1 184 ? -9.759 0.126 -2.533 1.00 98.19 184 ALA A C 1
ATOM 1450 O O . ALA A 1 184 ? -10.698 0.569 -1.879 1.00 98.19 184 ALA A O 1
ATOM 1451 N N . VAL A 1 185 ? -8.600 -0.210 -1.955 1.00 98.38 185 VAL A N 1
ATOM 1452 C CA . VAL A 1 185 ? -8.359 -0.144 -0.499 1.00 98.38 185 VAL A CA 1
ATOM 1453 C C . VAL A 1 185 ? -8.637 1.253 0.069 1.00 98.38 185 VAL A C 1
ATOM 1455 O O . VAL A 1 185 ? -9.308 1.385 1.093 1.00 98.38 185 VAL A O 1
ATOM 1458 N N . ILE A 1 186 ? -8.162 2.313 -0.600 1.00 96.38 186 ILE A N 1
ATOM 1459 C CA . ILE A 1 186 ? -8.442 3.702 -0.188 1.00 96.38 186 ILE A CA 1
ATOM 1460 C C . ILE A 1 186 ? -9.952 3.979 -0.217 1.00 96.38 186 ILE A C 1
ATOM 1462 O O . ILE A 1 186 ? -10.489 4.580 0.716 1.00 96.38 186 ILE A O 1
ATOM 1466 N N . SER A 1 187 ? -10.635 3.509 -1.261 1.00 97.31 187 SER A N 1
ATOM 1467 C CA . SER A 1 187 ? -12.078 3.695 -1.444 1.00 97.31 187 SER A CA 1
ATOM 1468 C C . SER A 1 187 ? -12.890 2.952 -0.380 1.00 97.31 187 SER A C 1
ATOM 1470 O O . SER A 1 187 ? -13.848 3.503 0.160 1.00 97.31 187 SER A O 1
ATOM 1472 N N . TYR A 1 188 ? -12.486 1.733 -0.016 1.00 97.38 188 TYR A N 1
ATOM 1473 C CA . TYR A 1 188 ? -13.116 0.948 1.046 1.00 97.38 188 TYR A CA 1
ATOM 1474 C C . TYR A 1 188 ? -12.966 1.613 2.417 1.00 97.38 188 TYR A C 1
ATOM 1476 O O . TYR A 1 188 ? -13.942 1.689 3.160 1.00 97.38 188 TYR A O 1
ATOM 1484 N N . HIS A 1 189 ? -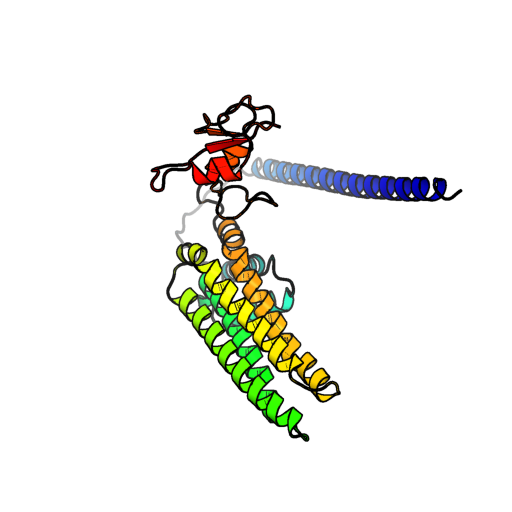11.796 2.181 2.736 1.00 92.94 189 HIS A N 1
ATOM 1485 C CA . HIS A 1 189 ? -11.619 2.973 3.961 1.00 92.94 189 HIS A CA 1
ATOM 1486 C C . HIS A 1 189 ? -12.565 4.168 4.022 1.00 92.94 189 HIS A C 1
ATOM 1488 O O . HIS A 1 189 ? -13.237 4.373 5.033 1.00 92.94 189 HIS A O 1
ATOM 1494 N N . GLN A 1 190 ? -12.605 4.959 2.948 1.00 94.56 190 GLN A N 1
ATOM 1495 C CA . GLN A 1 190 ? -13.460 6.142 2.880 1.00 94.56 190 GLN A CA 1
ATOM 1496 C C . GLN A 1 190 ? -14.929 5.747 3.018 1.00 94.56 190 GLN A C 1
ATOM 1498 O O . GLN A 1 190 ? -15.632 6.308 3.852 1.00 94.56 190 GLN A O 1
ATOM 1503 N N . THR A 1 191 ? -15.352 4.705 2.302 1.00 96.56 191 THR A N 1
ATOM 1504 C CA . THR A 1 191 ? -16.735 4.217 2.320 1.00 96.56 191 THR A CA 1
ATOM 1505 C C . THR A 1 191 ? -17.128 3.656 3.689 1.00 96.56 191 THR A C 1
ATOM 1507 O O . THR A 1 191 ? -18.211 3.974 4.174 1.00 96.56 191 THR A O 1
ATOM 1510 N N . CYS A 1 192 ? -16.244 2.899 4.358 1.00 96.69 192 CYS A N 1
ATOM 1511 C CA . CYS A 1 192 ? -16.474 2.429 5.729 1.00 96.69 192 CYS A CA 1
ATOM 1512 C C . CYS A 1 192 ? -16.774 3.614 6.652 1.00 96.69 192 CYS A C 1
ATOM 1514 O O . CYS A 1 192 ? -17.753 3.597 7.389 1.00 96.69 192 CYS A O 1
ATOM 1516 N N . ILE A 1 193 ? -15.938 4.653 6.611 1.00 96.31 193 ILE A N 1
ATOM 1517 C CA . ILE A 1 193 ? -16.074 5.816 7.490 1.00 96.31 193 ILE A CA 1
ATOM 1518 C C . ILE A 1 193 ? -17.323 6.627 7.133 1.00 96.31 193 ILE A C 1
ATOM 1520 O O . ILE A 1 193 ? -18.028 7.099 8.027 1.00 96.31 193 ILE A O 1
ATOM 1524 N N . ASP A 1 194 ? -17.590 6.808 5.842 1.00 96.00 194 ASP A N 1
ATOM 1525 C CA . ASP A 1 194 ? -18.708 7.605 5.349 1.00 96.00 194 ASP A CA 1
ATOM 1526 C C . ASP A 1 194 ? -20.066 6.961 5.634 1.00 96.00 194 ASP A C 1
ATOM 1528 O O . ASP A 1 194 ? -21.036 7.698 5.816 1.00 96.00 194 ASP A O 1
ATOM 1532 N N . GLY A 1 195 ? -20.114 5.632 5.776 1.00 95.56 195 GLY A N 1
ATOM 1533 C CA . GLY A 1 195 ? -21.305 4.885 6.185 1.00 95.56 195 GLY A CA 1
ATOM 1534 C C . GLY A 1 195 ? -21.797 5.199 7.603 1.00 95.56 195 GLY A C 1
ATOM 1535 O O . GLY A 1 195 ? -22.970 4.982 7.903 1.00 95.56 195 GLY A O 1
ATOM 1536 N N . PHE A 1 196 ? -20.949 5.754 8.478 1.00 96.88 196 PHE A N 1
ATOM 1537 C CA . PHE A 1 196 ? -21.370 6.151 9.823 1.00 96.88 196 PHE A CA 1
ATOM 1538 C C . PHE A 1 196 ? -22.106 7.503 9.827 1.00 96.88 196 PHE A C 1
ATOM 1540 O O . PHE A 1 196 ? -21.729 8.422 9.082 1.00 96.88 196 PHE A O 1
ATOM 1547 N N . PRO A 1 197 ? -23.110 7.674 10.713 1.00 95.06 197 PRO A N 1
ATOM 1548 C CA . PRO A 1 197 ? -23.773 8.959 10.910 1.00 95.06 197 PRO A CA 1
ATOM 1549 C C . PRO A 1 197 ? -22.793 10.021 11.427 1.00 95.06 197 PRO A C 1
ATOM 1551 O O . PRO A 1 197 ? -21.791 9.715 12.078 1.00 95.06 197 PRO A O 1
ATOM 1554 N N . GLU A 1 198 ? -23.079 11.292 11.141 1.00 95.31 198 GLU A N 1
ATOM 1555 C CA . GLU A 1 198 ? -22.261 12.400 11.642 1.00 95.31 198 GLU A CA 1
ATOM 1556 C C . GLU A 1 198 ? -22.263 12.443 13.176 1.00 95.31 198 GLU A C 1
ATOM 1558 O O . GLU A 1 198 ? -23.305 12.307 13.816 1.00 95.31 198 GLU A O 1
ATOM 1563 N N . GLY A 1 199 ? -21.086 12.649 13.772 1.00 94.56 199 GLY A N 1
ATOM 1564 C CA . GLY A 1 199 ? -20.931 12.680 15.225 1.00 94.56 199 GLY A CA 1
ATOM 1565 C C . GLY A 1 199 ? -19.520 12.349 15.709 1.00 94.56 199 GLY A C 1
ATOM 1566 O O . GLY A 1 199 ? -18.560 12.242 14.932 1.00 94.56 199 GLY A O 1
ATOM 1567 N N . GLU A 1 200 ? -19.391 12.176 17.026 1.00 94.50 200 GLU A N 1
ATOM 1568 C CA . GLU A 1 200 ? -18.114 11.856 17.675 1.00 94.50 200 GLU A CA 1
ATOM 1569 C C . GLU A 1 200 ? -17.557 10.503 17.223 1.00 94.50 200 GLU A C 1
ATOM 1571 O O . GLU A 1 200 ? -16.351 10.384 16.999 1.00 94.50 200 GLU A O 1
ATOM 1576 N N . LEU A 1 201 ? -18.421 9.502 17.017 1.00 94.56 201 LEU A N 1
ATOM 1577 C CA . LEU A 1 201 ? -18.016 8.175 16.556 1.00 94.56 201 LEU A CA 1
ATOM 1578 C C . LEU A 1 201 ? -17.342 8.239 15.178 1.00 94.56 201 LEU A C 1
ATOM 1580 O O . LEU A 1 201 ? -16.210 7.777 15.033 1.00 94.56 201 LEU A O 1
ATOM 1584 N N . LYS A 1 202 ? -17.979 8.881 14.188 1.00 95.81 202 LYS A N 1
ATOM 1585 C CA . LYS A 1 202 ? -17.402 9.073 12.847 1.00 95.81 202 LYS A CA 1
ATOM 1586 C C . LYS A 1 202 ? -16.092 9.853 12.897 1.00 95.81 202 LYS A C 1
ATOM 1588 O O . LYS A 1 202 ? -15.133 9.496 12.219 1.00 95.81 202 LYS A O 1
ATOM 1593 N N . THR A 1 203 ? -16.011 10.884 13.738 1.00 96.56 203 THR A N 1
ATOM 1594 C CA . THR A 1 203 ? -14.775 11.662 13.937 1.00 96.56 203 THR A CA 1
ATOM 1595 C C . THR A 1 203 ? -13.655 10.798 14.519 1.00 96.56 203 THR A C 1
ATOM 1597 O O . THR A 1 203 ? -12.513 10.845 14.056 1.00 96.56 203 THR A O 1
ATOM 1600 N N . ARG A 1 204 ? -13.979 9.953 15.500 1.00 95.31 204 ARG A N 1
ATOM 1601 C CA . ARG A 1 204 ? -13.036 9.011 16.102 1.00 95.31 204 ARG A CA 1
ATOM 1602 C C . ARG A 1 204 ? -12.572 7.955 15.100 1.00 95.31 204 ARG A C 1
ATOM 1604 O O . ARG A 1 204 ? -11.385 7.641 15.084 1.00 95.31 204 ARG A O 1
ATOM 1611 N N . LEU A 1 205 ? -13.467 7.449 14.251 1.00 95.94 205 LEU A N 1
ATOM 1612 C CA . LEU A 1 205 ? -13.132 6.523 13.166 1.00 95.94 205 LEU A CA 1
ATOM 1613 C C . LEU A 1 205 ? -12.229 7.186 12.118 1.00 95.94 205 LEU A C 1
ATOM 1615 O O . LEU A 1 205 ? -11.191 6.619 11.789 1.00 95.94 205 LEU A O 1
ATOM 1619 N N . LYS A 1 206 ? -12.532 8.419 11.684 1.00 96.69 206 LYS A N 1
ATOM 1620 C CA . LYS A 1 206 ? -11.652 9.218 10.805 1.00 96.69 206 LYS A CA 1
ATOM 1621 C C . LYS A 1 206 ? -10.237 9.321 11.367 1.00 96.69 206 LYS A C 1
ATOM 1623 O 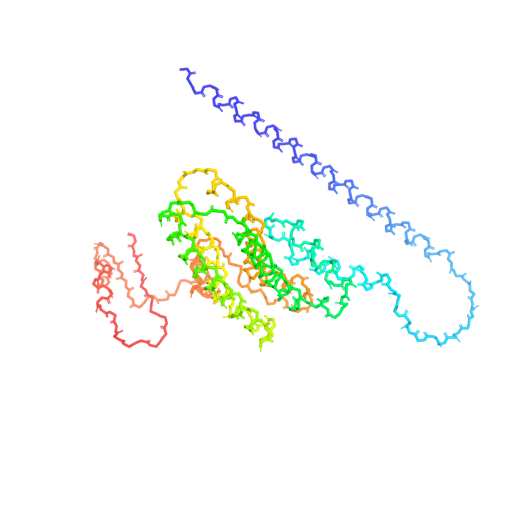O . LYS A 1 206 ? -9.267 9.077 10.658 1.00 96.69 206 LYS A O 1
ATOM 1628 N N . GLN A 1 207 ? -10.112 9.639 12.655 1.00 96.56 207 GLN A N 1
ATOM 1629 C CA . GLN A 1 207 ? -8.808 9.743 13.305 1.00 96.56 207 GLN A CA 1
ATOM 1630 C C . GLN A 1 207 ? -8.101 8.386 13.424 1.00 96.56 207 GLN A C 1
ATOM 1632 O O . GLN A 1 207 ? -6.882 8.315 13.283 1.00 96.56 207 GLN A O 1
ATOM 1637 N N . LEU A 1 208 ? -8.850 7.315 13.684 1.00 95.56 208 LEU A N 1
ATOM 1638 C CA . LEU A 1 208 ? -8.318 5.963 13.822 1.00 95.56 208 LEU A CA 1
ATOM 1639 C C . LEU A 1 208 ? -7.791 5.398 12.495 1.00 95.56 208 LEU A C 1
ATOM 1641 O O . LEU A 1 208 ? -6.764 4.724 12.491 1.00 95.56 208 LEU A O 1
ATOM 1645 N N . PHE A 1 209 ? -8.473 5.695 11.389 1.00 95.62 209 PHE A N 1
ATOM 1646 C CA . PHE A 1 209 ? -8.120 5.226 10.047 1.00 95.62 209 PHE A CA 1
ATOM 1647 C C . PHE A 1 209 ? -7.189 6.161 9.272 1.00 95.62 209 PHE A C 1
ATOM 1649 O O . PHE A 1 209 ? -6.742 5.805 8.182 1.00 95.62 209 PHE A O 1
ATOM 1656 N N . LYS A 1 210 ? -6.828 7.312 9.850 1.00 96.44 210 LYS A N 1
ATOM 1657 C CA . LYS A 1 210 ? -5.885 8.258 9.248 1.00 96.44 210 LYS A CA 1
ATOM 1658 C C . LYS A 1 210 ? -4.540 7.604 8.927 1.00 96.44 210 LYS A C 1
ATOM 1660 O O . LYS A 1 210 ? -4.089 7.666 7.790 1.00 96.44 210 LYS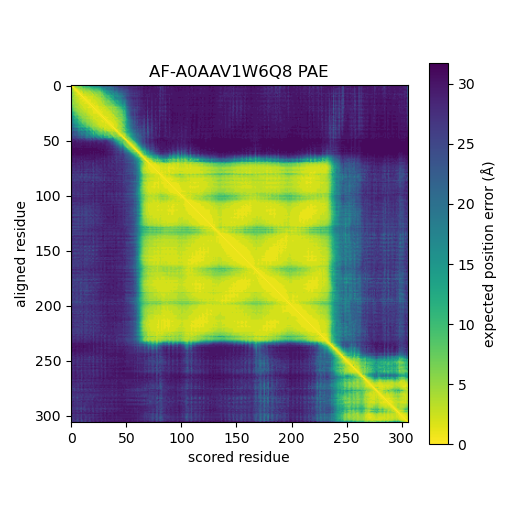 A O 1
ATOM 1665 N N . ASP A 1 211 ? -3.920 6.942 9.904 1.00 95.94 211 ASP A N 1
ATOM 1666 C CA . ASP A 1 211 ? -2.633 6.270 9.691 1.00 95.94 211 ASP A CA 1
ATOM 1667 C C . ASP A 1 211 ? -2.733 5.186 8.600 1.00 95.94 211 ASP A C 1
ATOM 1669 O O . ASP A 1 211 ? -1.990 5.291 7.623 1.00 95.94 211 ASP A O 1
ATOM 1673 N N . PRO A 1 212 ? -3.676 4.221 8.668 1.00 96.38 212 PRO A N 1
ATOM 1674 C CA . PRO A 1 212 ? -3.914 3.269 7.583 1.00 96.38 212 PRO A CA 1
ATOM 1675 C C . PRO A 1 212 ? -4.026 3.903 6.196 1.00 96.38 212 PRO A C 1
ATOM 1677 O O . PRO A 1 212 ? -3.399 3.430 5.252 1.00 96.38 212 PRO A O 1
ATOM 1680 N N . GLN A 1 213 ? -4.800 4.983 6.061 1.00 96.06 213 GLN A N 1
ATOM 1681 C CA . GLN A 1 213 ? -4.993 5.665 4.784 1.00 96.06 213 GLN A CA 1
ATOM 1682 C C . GLN A 1 213 ? -3.684 6.257 4.245 1.00 96.06 213 GLN A C 1
ATOM 1684 O O . GLN A 1 213 ? -3.394 6.122 3.058 1.00 96.06 213 GLN A O 1
ATOM 1689 N N . GLU A 1 214 ? -2.869 6.862 5.109 1.00 97.56 214 GLU A N 1
ATOM 1690 C CA . GLU A 1 214 ? -1.570 7.422 4.728 1.00 97.56 214 GLU A CA 1
ATOM 1691 C C . GLU A 1 214 ? -0.572 6.327 4.302 1.00 97.56 214 GLU A C 1
ATOM 1693 O O . GLU A 1 214 ? 0.138 6.493 3.310 1.00 97.56 214 GLU A O 1
ATOM 1698 N N . PHE A 1 215 ? -0.560 5.172 4.978 1.00 98.19 215 PHE A N 1
ATOM 1699 C CA . PHE A 1 215 ? 0.279 4.029 4.588 1.00 98.19 215 PHE A CA 1
ATOM 1700 C C . PHE A 1 215 ? -0.141 3.405 3.249 1.00 98.19 215 PHE A C 1
ATOM 1702 O O . PHE A 1 215 ? 0.717 3.051 2.431 1.00 98.19 215 PHE A O 1
ATOM 1709 N N . VAL A 1 216 ? -1.448 3.277 2.996 1.00 97.81 216 VAL A N 1
ATOM 1710 C CA . VAL A 1 216 ? -1.955 2.798 1.700 1.00 97.81 216 VAL A CA 1
ATOM 1711 C C . VAL A 1 216 ? -1.633 3.809 0.599 1.00 97.81 216 VAL A C 1
ATOM 1713 O O . VAL A 1 216 ? -1.160 3.405 -0.460 1.00 97.81 216 VAL A O 1
ATOM 1716 N N . SER A 1 217 ? -1.805 5.110 0.860 1.00 97.94 217 SER A N 1
ATOM 1717 C CA . SER A 1 217 ? -1.445 6.182 -0.080 1.00 97.94 217 SER A CA 1
ATOM 1718 C C . SER A 1 217 ? 0.037 6.120 -0.463 1.00 97.94 217 SER A C 1
ATOM 1720 O O . SER A 1 217 ? 0.372 6.043 -1.643 1.00 97.94 217 SER A O 1
ATOM 1722 N N . ASN A 1 218 ? 0.933 6.020 0.525 1.00 97.62 218 ASN A N 1
ATOM 1723 C CA . ASN A 1 218 ? 2.363 5.838 0.274 1.00 97.62 218 ASN A CA 1
ATOM 1724 C C . ASN A 1 218 ? 2.651 4.579 -0.557 1.00 97.62 218 ASN A C 1
ATOM 1726 O O . ASN A 1 218 ? 3.477 4.615 -1.467 1.00 97.62 218 ASN A O 1
ATOM 1730 N N . SER A 1 219 ? 1.964 3.470 -0.271 1.00 97.44 219 SER A N 1
ATOM 1731 C CA . SER A 1 219 ? 2.127 2.223 -1.024 1.00 97.44 219 SER A CA 1
ATOM 1732 C C . SER A 1 219 ? 1.679 2.366 -2.480 1.00 97.44 219 SER A C 1
ATOM 1734 O O . SER A 1 219 ? 2.369 1.886 -3.380 1.00 97.44 219 SER A O 1
ATOM 1736 N N . LEU A 1 220 ? 0.572 3.071 -2.727 1.00 97.62 220 LEU A N 1
ATOM 1737 C CA . LEU A 1 220 ? 0.094 3.390 -4.071 1.00 97.62 220 LEU A CA 1
ATOM 1738 C C . LEU A 1 220 ? 1.097 4.267 -4.830 1.00 97.62 220 LEU A C 1
ATOM 1740 O O . LEU A 1 220 ? 1.395 3.978 -5.989 1.00 97.62 220 LEU A O 1
ATOM 1744 N N . SER A 1 221 ? 1.659 5.293 -4.185 1.00 96.88 221 SER A N 1
ATOM 1745 C CA . SER A 1 221 ? 2.713 6.129 -4.775 1.00 96.88 221 SER A CA 1
ATOM 1746 C C . SER A 1 221 ? 3.962 5.313 -5.112 1.00 96.88 221 SER A C 1
ATOM 1748 O O . SER A 1 221 ? 4.450 5.381 -6.237 1.00 96.88 221 SER A O 1
ATOM 1750 N N . ASN A 1 222 ? 4.428 4.465 -4.189 1.00 94.56 222 ASN A N 1
ATOM 1751 C CA . ASN A 1 222 ? 5.591 3.597 -4.400 1.00 94.56 222 ASN A CA 1
ATOM 1752 C C . ASN A 1 222 ? 5.421 2.680 -5.624 1.00 94.56 222 ASN A C 1
ATOM 1754 O O . ASN A 1 222 ? 6.362 2.478 -6.394 1.00 94.56 222 ASN A O 1
ATOM 1758 N N . VAL A 1 223 ? 4.222 2.120 -5.813 1.00 95.19 223 VAL A N 1
ATOM 1759 C CA . VAL A 1 223 ? 3.902 1.275 -6.973 1.00 95.19 223 VAL A CA 1
ATOM 1760 C C . VAL A 1 223 ? 3.742 2.100 -8.251 1.00 95.19 223 VAL A C 1
ATOM 1762 O O . VAL A 1 223 ? 4.234 1.694 -9.306 1.00 95.19 223 VAL A O 1
ATOM 1765 N N . SER A 1 224 ? 3.084 3.256 -8.172 1.00 94.62 224 SER A N 1
ATOM 1766 C CA . SER A 1 224 ? 2.863 4.139 -9.324 1.00 94.62 224 SER A CA 1
ATOM 1767 C C . SER A 1 224 ? 4.176 4.664 -9.900 1.00 94.62 224 SER A C 1
ATOM 1769 O O . SER A 1 224 ? 4.334 4.734 -11.119 1.00 94.62 224 SER A O 1
ATOM 1771 N N . ASP A 1 225 ? 5.150 4.939 -9.033 1.00 91.88 225 ASP A N 1
ATOM 1772 C CA . ASP A 1 225 ? 6.476 5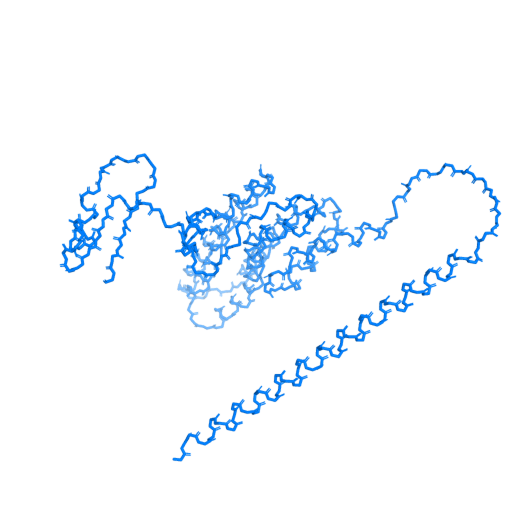.429 -9.407 1.00 91.88 225 ASP A CA 1
ATOM 1773 C C . ASP A 1 225 ? 7.523 4.318 -9.550 1.00 91.88 225 ASP A C 1
ATOM 1775 O O . ASP A 1 225 ? 8.725 4.594 -9.643 1.00 91.88 225 ASP A O 1
ATOM 1779 N N . LEU A 1 226 ? 7.080 3.057 -9.655 1.00 91.38 226 LEU A N 1
ATOM 1780 C CA . LEU A 1 226 ? 7.947 1.888 -9.823 1.00 91.38 226 LEU A CA 1
ATOM 1781 C C . LEU A 1 226 ? 8.970 2.072 -10.951 1.00 91.38 226 LEU A C 1
ATOM 1783 O O . LEU A 1 226 ? 10.151 1.774 -10.784 1.00 91.38 226 LEU A O 1
ATOM 1787 N N . SER A 1 227 ? 8.543 2.622 -12.089 1.00 89.56 227 SER A N 1
ATOM 1788 C CA . SER A 1 227 ? 9.447 2.902 -13.211 1.00 89.56 227 SER A CA 1
ATOM 1789 C C . SER A 1 227 ? 10.537 3.911 -12.850 1.00 89.56 227 SER A C 1
ATOM 1791 O O . SER A 1 227 ? 11.691 3.716 -13.225 1.00 89.56 227 SER A O 1
ATOM 1793 N N . SER A 1 228 ? 10.180 4.980 -12.138 1.00 87.00 228 SER A N 1
ATOM 1794 C CA . SER A 1 228 ? 11.092 6.074 -11.798 1.00 87.00 228 SER A CA 1
ATOM 1795 C C . SER A 1 228 ? 12.192 5.593 -10.853 1.00 87.00 228 SER A C 1
ATOM 1797 O O . SER A 1 228 ? 13.383 5.797 -11.111 1.00 87.00 228 SER A O 1
ATOM 1799 N N . PHE A 1 229 ? 11.819 4.870 -9.792 1.00 84.75 229 PHE A N 1
ATOM 1800 C CA . PHE A 1 229 ? 12.807 4.407 -8.823 1.00 84.75 229 PHE A CA 1
ATOM 1801 C C . PHE A 1 229 ? 13.696 3.293 -9.396 1.00 84.75 229 PHE A C 1
ATOM 1803 O O . PHE A 1 229 ? 14.887 3.247 -9.087 1.00 84.75 229 PHE A O 1
ATOM 1810 N N . LEU A 1 230 ? 13.173 2.412 -10.262 1.00 86.25 230 LEU A N 1
ATOM 1811 C CA . LEU A 1 230 ? 13.999 1.389 -10.916 1.00 86.25 230 LEU A CA 1
ATOM 1812 C C . LEU A 1 230 ? 15.073 2.013 -11.807 1.00 86.25 230 LEU A C 1
ATOM 1814 O O . LEU A 1 230 ? 16.218 1.559 -11.782 1.00 86.25 230 LEU A O 1
ATOM 1818 N N . SER A 1 231 ? 14.734 3.080 -12.535 1.00 85.56 231 SER A N 1
ATOM 1819 C CA . SER A 1 231 ? 15.713 3.859 -13.296 1.00 85.56 231 SER A CA 1
ATOM 1820 C C . SER A 1 231 ? 16.758 4.516 -12.390 1.00 85.56 231 SER A C 1
ATOM 1822 O O . SER A 1 231 ? 17.939 4.510 -12.727 1.00 85.56 231 SER A O 1
ATOM 1824 N N . ALA A 1 232 ? 16.364 5.025 -11.218 1.00 84.00 232 ALA A N 1
ATOM 1825 C CA . ALA A 1 232 ? 17.295 5.623 -10.258 1.00 84.00 232 ALA A CA 1
ATOM 1826 C C . ALA A 1 232 ? 18.272 4.603 -9.634 1.00 84.00 232 ALA A C 1
ATOM 1828 O O . ALA A 1 232 ? 19.405 4.956 -9.308 1.00 84.00 232 ALA A O 1
ATOM 1829 N N . LEU A 1 233 ? 17.860 3.339 -9.489 1.00 76.81 233 LEU A N 1
ATOM 1830 C CA . LEU A 1 233 ? 18.688 2.266 -8.924 1.00 76.81 233 LEU A CA 1
ATOM 1831 C C . LEU A 1 233 ? 19.614 1.583 -9.944 1.00 76.81 233 LEU A C 1
ATOM 1833 O O . LEU A 1 233 ? 20.553 0.896 -9.540 1.00 76.81 233 LEU A O 1
ATOM 1837 N N . GLN A 1 234 ? 19.372 1.751 -11.247 1.00 67.62 234 GLN A N 1
ATOM 1838 C CA . GLN A 1 234 ? 20.196 1.183 -12.322 1.00 67.62 234 GLN A CA 1
ATOM 1839 C C . GLN A 1 234 ? 20.698 2.271 -13.289 1.00 67.62 234 GLN A C 1
ATOM 1841 O O . GLN A 1 234 ? 20.262 2.311 -14.440 1.00 67.62 234 GLN A O 1
ATOM 1846 N N . PRO A 1 235 ? 21.649 3.128 -12.870 1.00 55.34 235 PRO A N 1
ATOM 1847 C CA . PRO A 1 235 ? 22.185 4.189 -13.728 1.00 55.34 235 PRO A CA 1
ATOM 1848 C C . PRO A 1 235 ? 22.962 3.672 -14.960 1.00 55.34 235 PRO A C 1
ATOM 1850 O O . PRO A 1 235 ? 23.093 4.408 -15.936 1.00 55.34 235 PRO A O 1
ATOM 1853 N N . ASP A 1 236 ? 23.434 2.416 -14.940 1.00 46.47 236 ASP A N 1
ATOM 1854 C CA . ASP A 1 236 ? 24.292 1.813 -15.981 1.00 46.47 236 ASP A CA 1
ATOM 1855 C C . ASP A 1 236 ? 23.569 0.871 -16.960 1.00 46.47 236 ASP A C 1
ATOM 1857 O O . ASP A 1 236 ? 24.179 0.351 -17.901 1.00 46.47 236 ASP A O 1
ATOM 1861 N N . ALA A 1 237 ? 22.260 0.652 -16.803 1.00 50.59 237 ALA A N 1
ATOM 1862 C CA . ALA A 1 237 ? 21.484 0.042 -17.873 1.00 50.59 237 ALA A CA 1
ATOM 1863 C C . ALA A 1 237 ? 21.339 1.103 -18.966 1.00 50.59 237 ALA A C 1
ATOM 1865 O O . ALA A 1 237 ? 20.516 2.004 -18.832 1.00 50.59 237 ALA A O 1
ATOM 1866 N N . THR A 1 238 ? 22.231 1.044 -19.966 1.00 43.00 238 THR A N 1
ATOM 1867 C CA . THR A 1 238 ? 22.146 1.698 -21.288 1.00 43.00 238 THR A CA 1
ATOM 1868 C C . THR A 1 238 ? 20.865 2.500 -21.445 1.00 43.00 238 THR A C 1
ATOM 1870 O O . THR A 1 238 ? 19.797 1.898 -21.456 1.00 43.00 238 THR A O 1
ATOM 1873 N N . ARG A 1 239 ? 20.986 3.832 -21.567 1.00 43.72 239 ARG A N 1
ATOM 1874 C CA . ARG A 1 239 ? 19.904 4.782 -21.876 1.00 43.72 239 ARG A CA 1
ATOM 1875 C C . ARG A 1 239 ? 19.048 4.297 -23.055 1.00 43.72 239 ARG A C 1
ATOM 1877 O O . ARG A 1 239 ? 19.134 4.821 -24.160 1.00 43.72 239 ARG A O 1
ATOM 1884 N N . HIS A 1 240 ? 18.174 3.336 -22.819 1.00 43.22 240 HIS A N 1
ATOM 1885 C CA . HIS A 1 240 ? 16.936 3.216 -23.531 1.00 43.22 240 HIS A CA 1
ATOM 1886 C C . HIS A 1 240 ? 16.108 4.336 -22.938 1.00 43.22 240 HIS A C 1
ATOM 1888 O O . HIS A 1 240 ? 15.574 4.218 -21.839 1.00 43.22 240 HIS A O 1
ATOM 1894 N N . LEU A 1 241 ? 16.127 5.468 -23.642 1.00 38.03 241 LEU A N 1
ATOM 1895 C CA . LEU A 1 241 ? 15.128 6.517 -23.535 1.00 38.03 241 LEU A CA 1
ATOM 1896 C C . LEU A 1 241 ? 13.757 5.841 -23.643 1.00 38.03 24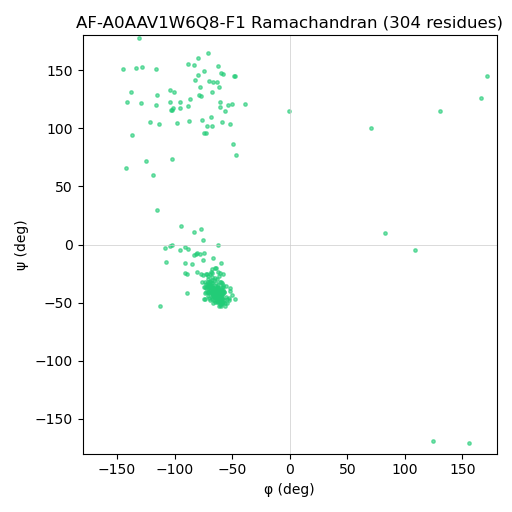1 LEU A C 1
ATOM 1898 O O . LEU A 1 241 ? 13.208 5.698 -24.734 1.00 38.03 241 LEU A O 1
ATOM 1902 N N . LEU A 1 242 ? 13.239 5.370 -22.508 1.00 46.47 242 LEU A N 1
ATOM 1903 C CA . LEU A 1 242 ? 11.818 5.175 -22.315 1.00 46.47 242 LEU A CA 1
ATOM 1904 C C . LEU A 1 242 ? 11.208 6.520 -22.663 1.00 46.47 242 LEU A C 1
ATOM 1906 O O . LEU A 1 242 ? 11.630 7.544 -22.121 1.00 46.47 242 LEU A O 1
ATOM 1910 N N . SER A 1 243 ? 10.336 6.486 -23.669 1.00 49.00 243 SER A N 1
ATOM 1911 C CA . SER A 1 243 ? 9.693 7.655 -24.246 1.00 49.00 243 SER A CA 1
ATOM 1912 C C . SER A 1 243 ? 9.342 8.629 -23.137 1.00 49.00 243 SER A C 1
ATOM 1914 O O . SER A 1 243 ? 8.645 8.258 -22.194 1.00 49.00 243 SER A O 1
ATOM 1916 N N . GLU A 1 244 ? 9.881 9.841 -23.222 1.00 46.62 244 GLU A N 1
ATOM 1917 C CA . GLU A 1 244 ? 9.495 10.944 -22.359 1.00 46.62 244 GLU A CA 1
ATOM 1918 C C . GLU A 1 244 ? 7.968 11.038 -22.436 1.00 46.62 244 GLU A C 1
ATOM 1920 O O . GLU A 1 244 ? 7.410 11.428 -23.465 1.00 46.62 244 GLU A O 1
ATOM 1925 N N . LYS A 1 245 ? 7.278 10.559 -21.396 1.00 50.75 245 LYS A N 1
ATOM 1926 C CA . LYS A 1 245 ? 5.827 10.659 -21.297 1.00 50.75 245 LYS A CA 1
ATOM 1927 C C . LYS A 1 245 ? 5.545 12.141 -21.142 1.00 50.75 245 LYS A C 1
ATOM 1929 O O . LYS A 1 245 ? 5.793 12.721 -20.092 1.00 50.75 245 LYS A O 1
ATOM 1934 N N . ILE A 1 246 ? 5.123 12.762 -22.233 1.00 48.97 246 ILE A N 1
ATOM 1935 C CA . ILE A 1 246 ? 4.797 14.181 -22.244 1.00 48.97 246 ILE A CA 1
ATOM 1936 C C . ILE A 1 246 ? 3.417 14.325 -21.638 1.00 48.97 246 ILE A C 1
ATOM 1938 O O . ILE A 1 246 ? 2.479 13.639 -22.056 1.00 48.97 246 ILE A O 1
ATOM 1942 N N . ASP A 1 247 ? 3.313 15.222 -20.664 1.00 48.12 247 ASP A N 1
ATOM 1943 C CA . ASP A 1 247 ? 2.051 15.610 -20.054 1.00 48.12 247 ASP A CA 1
ATOM 1944 C C . ASP A 1 247 ? 1.024 15.963 -21.141 1.00 48.12 247 ASP A C 1
ATOM 1946 O O . ASP A 1 247 ? 1.249 16.842 -21.975 1.00 48.12 247 ASP A O 1
ATOM 1950 N N . GLY A 1 248 ? -0.100 15.241 -21.145 1.00 61.41 248 GLY A N 1
ATOM 1951 C CA . GLY A 1 248 ? -1.231 15.475 -22.048 1.00 61.41 248 GLY A CA 1
ATOM 1952 C C . GLY A 1 248 ? -1.454 14.437 -23.152 1.00 61.41 248 GLY A C 1
ATOM 1953 O O . GLY A 1 248 ? -2.471 14.535 -23.836 1.00 61.41 248 GLY A O 1
ATOM 1954 N N . LEU A 1 249 ? -0.581 13.434 -23.326 1.00 62.28 249 LEU A N 1
ATOM 1955 C CA . LEU A 1 249 ? -0.782 12.379 -24.333 1.00 62.28 249 LEU A CA 1
ATOM 1956 C C . LEU A 1 249 ? -1.264 11.046 -23.706 1.00 62.28 249 LEU A C 1
ATOM 1958 O O . LEU A 1 249 ? -0.692 10.610 -22.702 1.00 62.28 249 LEU A O 1
ATOM 1962 N N . PRO A 1 250 ? -2.300 10.382 -24.264 1.00 67.44 250 PRO A N 1
ATOM 1963 C CA . PRO A 1 250 ? -2.790 9.095 -23.764 1.00 67.44 250 PRO A CA 1
ATOM 1964 C C . PRO A 1 250 ? -1.729 7.985 -23.736 1.00 67.44 250 PRO A C 1
ATOM 1966 O O . PRO A 1 250 ? -0.894 7.882 -24.631 1.00 67.44 250 PRO A O 1
ATOM 1969 N N . SER A 1 251 ? -1.817 7.090 -22.748 1.00 61.25 251 SER A N 1
ATOM 1970 C CA . SER A 1 251 ? -0.866 5.985 -22.522 1.00 61.25 251 SER A CA 1
ATOM 1971 C C . SER A 1 251 ? -0.854 4.894 -23.599 1.00 61.25 251 SER A C 1
ATOM 1973 O O . SER A 1 251 ? 0.043 4.057 -23.587 1.00 61.25 251 SER A O 1
ATOM 1975 N N . TRP A 1 252 ? -1.829 4.883 -24.512 1.00 69.81 252 TRP A N 1
ATOM 1976 C CA . TRP A 1 252 ? -1.891 3.931 -25.625 1.00 69.81 252 TRP A CA 1
ATOM 1977 C C . TRP A 1 252 ? -1.042 4.357 -26.834 1.00 69.81 252 TRP A C 1
ATOM 1979 O O . TRP A 1 252 ? -0.877 3.568 -27.762 1.00 69.81 252 TRP A O 1
ATOM 1989 N N . ILE A 1 253 ? -0.504 5.583 -26.837 1.00 72.12 253 ILE A N 1
ATOM 1990 C CA . ILE A 1 253 ? 0.378 6.069 -27.901 1.00 72.12 253 ILE A CA 1
ATOM 1991 C C . ILE A 1 253 ? 1.822 5.693 -27.560 1.00 72.12 253 ILE A C 1
ATOM 1993 O O . ILE A 1 253 ? 2.371 6.111 -26.541 1.00 72.12 253 ILE A O 1
ATOM 1997 N N . ASP A 1 254 ? 2.432 4.895 -28.431 1.00 67.62 254 ASP A N 1
ATOM 1998 C CA . ASP A 1 254 ? 3.836 4.508 -28.342 1.00 67.62 254 ASP A CA 1
ATOM 1999 C C . ASP A 1 254 ? 4.788 5.679 -28.653 1.00 67.62 254 ASP A C 1
ATOM 2001 O O . ASP A 1 254 ? 4.411 6.713 -29.210 1.00 67.62 254 ASP A O 1
ATOM 2005 N N . GLY A 1 255 ? 6.065 5.524 -28.291 1.00 66.75 255 GLY A N 1
ATOM 2006 C CA . GLY A 1 255 ? 7.066 6.578 -28.495 1.00 66.75 255 GLY A CA 1
ATOM 2007 C C . GLY A 1 255 ? 7.304 6.936 -29.966 1.00 66.75 255 GLY A C 1
ATOM 2008 O O . GLY A 1 255 ? 7.715 8.055 -30.274 1.00 66.75 255 GLY A O 1
ATOM 2009 N N . GLU A 1 256 ? 7.010 6.020 -30.889 1.00 65.69 256 GLU A N 1
ATOM 2010 C CA . GLU A 1 256 ? 7.059 6.273 -32.328 1.00 65.69 256 GLU A CA 1
ATOM 2011 C C . GLU A 1 256 ? 5.870 7.126 -32.787 1.00 65.69 256 GLU A C 1
ATOM 2013 O O . GLU A 1 256 ? 6.073 8.160 -33.422 1.00 65.69 256 GLU A O 1
ATOM 2018 N N . GLY A 1 257 ? 4.642 6.797 -32.371 1.00 66.06 257 GLY A N 1
ATOM 2019 C CA . GLY A 1 257 ? 3.458 7.627 -32.598 1.00 66.06 257 GLY A CA 1
ATOM 2020 C C . GLY A 1 257 ? 3.607 9.032 -32.017 1.00 66.06 257 GLY A C 1
ATOM 2021 O O . GLY A 1 257 ? 3.228 10.013 -32.654 1.00 66.06 257 GLY A O 1
ATOM 2022 N N . GLN A 1 258 ? 4.259 9.159 -30.862 1.00 68.62 258 GLN A N 1
ATOM 2023 C CA . GLN A 1 258 ? 4.576 10.451 -30.259 1.00 68.62 258 GLN A CA 1
ATOM 2024 C C . GLN A 1 258 ? 5.578 11.273 -31.091 1.00 68.62 258 GLN A C 1
ATOM 2026 O O . GLN A 1 258 ? 5.429 12.492 -31.204 1.00 68.62 258 GLN A O 1
ATOM 2031 N N . ARG A 1 259 ? 6.593 10.633 -31.689 1.00 66.88 259 ARG A N 1
ATOM 2032 C CA . ARG A 1 259 ? 7.540 11.295 -32.607 1.00 66.88 259 ARG A CA 1
ATOM 2033 C C . ARG A 1 259 ? 6.852 11.750 -33.890 1.00 66.88 259 ARG A C 1
ATOM 2035 O O . ARG A 1 259 ? 7.095 12.870 -34.326 1.00 66.88 259 ARG A O 1
ATOM 2042 N N . MET A 1 260 ? 5.950 10.935 -34.433 1.00 66.88 260 MET A N 1
ATOM 2043 C CA . MET A 1 260 ? 5.182 11.268 -35.638 1.00 66.88 260 MET A CA 1
ATOM 2044 C C . MET A 1 260 ? 4.249 12.466 -35.432 1.00 66.88 260 MET A C 1
ATOM 2046 O O . MET A 1 260 ? 4.164 13.328 -36.296 1.00 66.88 260 MET A O 1
ATOM 2050 N N . LEU A 1 261 ? 3.589 12.571 -34.273 1.00 68.06 261 LEU A N 1
ATOM 2051 C CA . LEU A 1 261 ? 2.730 13.723 -33.958 1.00 68.06 261 LEU A CA 1
ATOM 2052 C C . LEU A 1 261 ? 3.517 15.034 -33.793 1.00 68.06 261 LEU A C 1
ATOM 2054 O O . LEU A 1 261 ? 2.955 16.114 -33.955 1.00 68.06 261 LEU A O 1
ATOM 2058 N N . LYS A 1 262 ? 4.808 14.948 -33.452 1.00 64.00 262 LYS A N 1
ATOM 2059 C CA . LYS A 1 262 ? 5.696 16.106 -33.283 1.00 64.00 262 LYS A CA 1
ATOM 2060 C C . LYS A 1 262 ? 6.440 16.508 -34.551 1.00 64.00 262 LYS A C 1
ATOM 2062 O O . LYS A 1 262 ? 6.896 17.648 -34.632 1.00 64.00 262 LYS A O 1
ATOM 2067 N N . ALA A 1 263 ? 6.634 15.585 -35.488 1.00 63.59 263 ALA A N 1
ATOM 2068 C CA . ALA A 1 263 ? 7.377 15.854 -36.706 1.00 63.59 263 ALA A CA 1
ATOM 2069 C C . ALA A 1 263 ? 6.578 16.827 -37.587 1.00 63.59 263 ALA A C 1
ATOM 2071 O O . ALA A 1 263 ? 5.534 16.480 -38.134 1.00 63.59 263 ALA A O 1
ATOM 2072 N N . ALA A 1 264 ? 7.064 18.065 -37.711 1.00 58.12 264 ALA A N 1
ATOM 2073 C CA . ALA A 1 264 ? 6.462 19.063 -38.595 1.00 58.12 264 ALA A CA 1
ATOM 2074 C C . ALA A 1 264 ? 6.589 18.665 -40.079 1.00 58.12 264 ALA A C 1
ATOM 2076 O O . ALA A 1 264 ? 5.688 18.963 -40.866 1.00 58.12 264 ALA A O 1
ATOM 2077 N N . ASP A 1 265 ? 7.663 17.941 -40.415 1.00 57.75 265 ASP A N 1
ATOM 2078 C CA . ASP A 1 265 ? 8.088 17.678 -41.793 1.00 57.75 265 ASP A CA 1
ATOM 2079 C C . ASP A 1 265 ? 7.844 16.235 -42.274 1.00 57.75 265 ASP A C 1
ATOM 2081 O O . ASP A 1 265 ? 7.852 16.001 -43.478 1.00 57.75 265 ASP A O 1
ATOM 2085 N N . ASP A 1 266 ? 7.576 15.277 -41.376 1.00 64.38 266 ASP A N 1
ATOM 2086 C CA . ASP A 1 266 ? 7.444 13.846 -41.714 1.00 64.38 266 ASP A CA 1
ATOM 2087 C C . ASP A 1 266 ? 6.037 13.323 -41.378 1.00 64.38 266 ASP A C 1
ATOM 2089 O O . ASP A 1 266 ? 5.821 12.469 -40.513 1.00 64.38 266 ASP A O 1
ATOM 2093 N N . LYS A 1 267 ? 5.034 13.940 -42.014 1.00 66.44 267 LYS A N 1
ATOM 2094 C CA . LYS A 1 267 ? 3.629 13.552 -41.847 1.00 66.44 267 LYS A CA 1
ATOM 2095 C C . LYS A 1 267 ? 3.364 12.281 -42.661 1.00 66.44 267 LYS A C 1
ATOM 2097 O O . LYS A 1 267 ? 3.651 12.273 -43.858 1.00 66.44 267 LYS A O 1
ATOM 2102 N N . PRO A 1 268 ? 2.788 11.224 -42.059 1.00 70.56 268 PRO A N 1
ATOM 2103 C CA . PRO A 1 268 ? 2.463 10.008 -42.793 1.00 70.56 268 PRO A CA 1
ATOM 2104 C C . PRO A 1 268 ? 1.485 10.303 -43.932 1.00 70.56 268 PRO A C 1
ATOM 2106 O O . PRO A 1 268 ? 0.615 11.171 -43.811 1.00 70.56 268 PRO A O 1
ATOM 2109 N N . THR A 1 269 ? 1.603 9.549 -45.024 1.00 77.44 269 THR A N 1
ATOM 2110 C CA . THR A 1 269 ? 0.644 9.613 -46.126 1.00 77.44 269 THR A CA 1
ATOM 2111 C C . THR A 1 269 ? -0.746 9.222 -45.614 1.00 77.44 269 THR A C 1
ATOM 2113 O O . THR A 1 269 ? -0.905 8.141 -45.039 1.00 77.44 269 THR A O 1
ATOM 2116 N N . PRO A 1 270 ? -1.762 10.088 -45.765 1.00 83.19 270 PRO A N 1
ATOM 2117 C CA . PRO A 1 270 ? -3.093 9.782 -45.271 1.00 83.19 270 PRO A CA 1
ATOM 2118 C C . PRO A 1 270 ? -3.734 8.672 -46.094 1.00 83.19 270 PRO A C 1
ATOM 2120 O O . PRO A 1 270 ? -3.622 8.645 -47.318 1.00 83.19 270 PRO A O 1
ATOM 2123 N N . ASN A 1 271 ? -4.444 7.774 -45.415 1.00 85.12 271 ASN A N 1
ATOM 2124 C CA . ASN A 1 271 ? -5.297 6.791 -46.071 1.00 85.12 271 ASN A CA 1
ATOM 2125 C C . ASN A 1 271 ? -6.570 7.447 -46.611 1.00 85.12 271 ASN A C 1
ATOM 2127 O O . ASN A 1 271 ? -7.040 7.053 -47.673 1.00 85.12 271 ASN A O 1
ATOM 2131 N N . ILE A 1 272 ? -7.106 8.430 -45.880 1.00 87.81 272 ILE A N 1
ATOM 2132 C CA . ILE A 1 272 ? -8.257 9.243 -46.282 1.00 87.81 272 ILE A CA 1
ATOM 2133 C C . ILE A 1 272 ? -8.106 10.679 -45.781 1.00 87.81 272 ILE A C 1
ATOM 2135 O O . ILE A 1 272 ? -7.504 10.934 -44.731 1.00 87.81 272 ILE A O 1
ATOM 2139 N N . THR A 1 273 ? -8.691 11.615 -46.521 1.00 89.44 273 THR A N 1
ATOM 2140 C CA . THR A 1 273 ? -8.710 13.040 -46.190 1.00 89.44 273 THR A CA 1
ATOM 2141 C C . THR A 1 273 ? -10.131 13.517 -45.919 1.00 89.44 273 THR A C 1
ATOM 2143 O O . THR A 1 273 ? -11.025 13.340 -46.740 1.00 89.44 273 THR A O 1
ATOM 2146 N N . VAL A 1 274 ? -10.338 14.185 -44.788 1.00 90.12 274 VAL A N 1
ATOM 2147 C CA . VAL A 1 274 ? -11.595 14.852 -44.443 1.00 90.12 274 VAL A CA 1
ATOM 2148 C C . VAL A 1 274 ? -11.417 16.348 -44.643 1.00 90.12 274 VAL A C 1
ATOM 2150 O O . VAL A 1 274 ? -10.520 16.945 -44.048 1.00 90.12 274 VAL A O 1
ATOM 2153 N N . ALA A 1 275 ? -12.259 16.954 -45.474 1.00 90.25 275 ALA A N 1
ATOM 2154 C CA . ALA A 1 275 ? -12.221 18.385 -45.738 1.00 90.25 275 ALA A CA 1
ATOM 2155 C C . ALA A 1 275 ? -13.639 18.948 -45.861 1.00 90.25 275 ALA A C 1
ATOM 2157 O O . ALA A 1 275 ? -14.439 18.515 -46.694 1.00 90.25 275 ALA A O 1
ATOM 2158 N N . LYS A 1 276 ? -13.957 19.940 -45.027 1.00 87.56 276 LYS A N 1
ATOM 2159 C CA . LYS A 1 276 ? -15.298 20.540 -44.971 1.00 87.56 276 LYS A CA 1
ATOM 2160 C C . LYS A 1 276 ? -15.652 21.318 -46.245 1.00 87.56 276 LYS A C 1
ATOM 2162 O O . LYS A 1 276 ? -16.824 21.412 -46.602 1.00 87.56 276 LYS A O 1
ATOM 2167 N N . ASP A 1 277 ? -14.642 21.845 -46.932 1.00 85.44 277 ASP A N 1
ATOM 2168 C CA . ASP A 1 277 ? -14.749 22.552 -48.212 1.00 85.44 277 ASP A CA 1
ATOM 2169 C C . ASP A 1 277 ? -15.006 21.616 -49.411 1.00 85.44 277 ASP A C 1
ATOM 2171 O O . ASP A 1 277 ? -15.282 22.086 -50.513 1.00 85.44 277 ASP A O 1
ATOM 2175 N N . GLY A 1 278 ? -14.959 20.293 -49.202 1.00 79.94 278 GLY A N 1
ATOM 2176 C CA . GLY A 1 278 ? -15.114 19.290 -50.254 1.00 79.94 278 GLY A CA 1
ATOM 2177 C C . GLY A 1 278 ? -13.834 19.001 -51.043 1.00 79.94 278 GLY A C 1
ATOM 2178 O O . GLY A 1 278 ? -13.902 18.296 -52.043 1.00 79.94 278 GLY A O 1
ATOM 2179 N N . SER A 1 279 ? -12.673 19.500 -50.604 1.00 85.81 279 SER A N 1
ATOM 2180 C CA . SER A 1 279 ? -11.357 19.221 -51.209 1.00 85.81 279 SER A CA 1
ATOM 2181 C C . SER A 1 279 ? -10.718 17.898 -50.745 1.00 85.81 279 SER A C 1
ATOM 2183 O O . SER A 1 279 ? -9.522 17.667 -50.964 1.00 85.81 279 SER A O 1
ATOM 2185 N N . GLY A 1 280 ? -11.478 17.058 -50.041 1.00 86.25 280 GLY A N 1
ATOM 2186 C CA . GLY A 1 280 ? -11.068 15.766 -49.492 1.00 86.25 280 GLY A CA 1
ATOM 2187 C C . GLY A 1 280 ? -12.068 14.666 -49.844 1.00 86.25 280 GLY A C 1
ATOM 2188 O O . GLY A 1 280 ? -13.101 14.933 -50.454 1.00 86.25 280 GLY A O 1
ATOM 2189 N N . ASP A 1 281 ? -11.762 13.439 -49.436 1.00 86.62 281 ASP A N 1
ATOM 2190 C CA . ASP A 1 281 ? -12.571 12.246 -49.709 1.00 86.62 281 ASP A CA 1
ATOM 2191 C C . ASP A 1 281 ? -13.926 12.283 -48.984 1.00 86.62 281 ASP A C 1
ATOM 2193 O O . ASP A 1 281 ? -14.931 11.810 -49.514 1.00 86.62 281 ASP A O 1
ATOM 2197 N N . PHE A 1 282 ? -13.972 12.884 -47.787 1.00 89.12 282 PHE A N 1
ATOM 2198 C CA . PHE A 1 282 ? -15.190 13.014 -46.981 1.00 89.12 282 PHE A CA 1
ATOM 2199 C C . PHE A 1 282 ? -15.373 14.429 -46.433 1.00 89.12 282 PHE A C 1
ATOM 2201 O O . PHE A 1 282 ? -14.406 15.145 -46.171 1.00 89.12 282 PHE A O 1
ATOM 2208 N N . LYS A 1 283 ? -16.631 14.826 -46.209 1.00 87.12 283 LYS A N 1
ATOM 2209 C CA . LYS A 1 283 ? -16.970 16.138 -45.629 1.00 87.12 283 LYS A CA 1
ATOM 2210 C C . LYS A 1 283 ? -17.040 16.100 -44.108 1.00 87.12 283 LYS A C 1
ATOM 2212 O O . LYS A 1 283 ? -16.857 17.129 -43.459 1.00 87.12 283 LYS A O 1
ATOM 2217 N N . THR A 1 284 ? -17.316 14.929 -43.538 1.00 88.62 284 THR A N 1
ATOM 2218 C CA . THR A 1 284 ? -17.449 14.741 -42.092 1.00 88.62 284 THR A CA 1
ATOM 2219 C C . THR A 1 284 ? -16.575 13.600 -41.584 1.00 88.62 284 THR A C 1
ATOM 2221 O O . THR A 1 284 ? -16.289 12.637 -42.292 1.00 88.62 284 THR A O 1
ATOM 2224 N N . ILE A 1 285 ? -16.174 13.696 -40.314 1.00 87.81 285 ILE A N 1
ATOM 2225 C CA . ILE A 1 285 ? -15.403 12.642 -39.640 1.00 87.81 285 ILE A CA 1
ATOM 2226 C C . ILE A 1 285 ? -16.249 11.366 -39.510 1.00 87.81 285 ILE A C 1
ATOM 2228 O O . ILE A 1 285 ? -15.728 10.266 -39.655 1.00 87.81 285 ILE A O 1
ATOM 2232 N N . SER A 1 286 ? -17.559 11.495 -39.291 1.00 88.62 286 SER A N 1
ATOM 2233 C CA . SER A 1 286 ? -18.461 10.345 -39.168 1.00 88.62 286 SER A CA 1
ATOM 2234 C C . SER A 1 286 ? -18.510 9.504 -40.445 1.00 88.62 286 SER A C 1
ATOM 2236 O O . SER A 1 286 ? -18.424 8.283 -40.364 1.00 88.62 286 SER A O 1
ATOM 2238 N N . GLU A 1 287 ? -18.581 10.141 -41.618 1.00 87.38 287 GLU A N 1
ATOM 2239 C CA . GLU A 1 287 ? -18.536 9.442 -42.912 1.00 87.38 287 GLU A CA 1
ATOM 2240 C C . GLU A 1 287 ? -17.199 8.714 -43.107 1.00 87.38 287 GLU A C 1
ATOM 2242 O O . GLU A 1 287 ? -17.175 7.537 -43.470 1.00 87.38 287 GLU A O 1
ATOM 2247 N N . ALA A 1 288 ? -16.094 9.383 -42.774 1.00 86.88 288 ALA A N 1
ATOM 2248 C CA . ALA A 1 288 ? -14.756 8.806 -42.823 1.00 86.88 288 ALA A CA 1
ATOM 2249 C C . ALA A 1 288 ? -14.608 7.565 -41.925 1.00 86.88 288 ALA A C 1
ATOM 2251 O O . ALA A 1 288 ? -14.002 6.576 -42.334 1.00 86.88 288 ALA A O 1
ATOM 2252 N N . LEU A 1 289 ? -15.201 7.580 -40.728 1.00 86.25 289 LEU A N 1
ATOM 2253 C CA . LEU A 1 289 ? -15.197 6.427 -39.824 1.00 86.25 289 LEU A CA 1
ATOM 2254 C C . LEU A 1 289 ? -16.051 5.269 -40.357 1.00 86.25 289 LEU A C 1
ATOM 2256 O O . LEU A 1 289 ? -15.659 4.115 -40.215 1.00 86.25 289 LEU A O 1
ATOM 2260 N N . THR A 1 290 ? -17.186 5.552 -41.004 1.00 87.19 290 THR A N 1
ATOM 2261 C CA . THR A 1 290 ? -18.022 4.502 -41.616 1.00 87.19 290 THR A CA 1
ATOM 2262 C C . THR A 1 290 ? -17.400 3.873 -42.860 1.00 87.19 290 THR A C 1
ATOM 2264 O O . THR A 1 290 ? -17.679 2.716 -43.160 1.00 87.19 290 THR A O 1
ATOM 2267 N N . ALA A 1 291 ? -16.549 4.612 -43.574 1.00 85.75 291 ALA A N 1
ATOM 2268 C CA . ALA A 1 291 ? -15.839 4.122 -44.752 1.00 85.75 291 ALA A CA 1
ATOM 2269 C C . ALA A 1 291 ? -14.597 3.278 -44.409 1.00 85.75 291 ALA A C 1
ATOM 2271 O O . ALA A 1 291 ? -13.976 2.698 -45.302 1.00 85.75 291 ALA A O 1
ATOM 2272 N N . MET A 1 292 ? -14.221 3.205 -43.128 1.00 86.12 292 MET A N 1
ATOM 2273 C CA . MET A 1 292 ? -13.064 2.440 -42.688 1.00 86.12 292 MET A CA 1
ATOM 2274 C C . MET A 1 292 ? -13.313 0.929 -42.874 1.00 86.12 292 MET A C 1
ATOM 2276 O O . MET A 1 292 ? -14.355 0.417 -42.453 1.00 86.12 292 MET A O 1
ATOM 2280 N N . PRO A 1 293 ? -12.377 0.181 -43.486 1.00 84.75 293 PRO A N 1
ATOM 2281 C CA . PRO A 1 293 ? -12.536 -1.258 -43.666 1.00 84.75 293 PRO A CA 1
ATOM 2282 C C . PRO A 1 293 ? -12.590 -1.975 -42.311 1.00 84.75 293 PRO A C 1
ATOM 2284 O O . PRO A 1 293 ? -11.815 -1.667 -41.407 1.00 84.75 293 PRO A O 1
ATOM 2287 N N . GLN A 1 294 ? -13.467 -2.979 -42.184 1.00 80.25 294 GLN A N 1
ATOM 2288 C CA . GLN A 1 294 ? -13.627 -3.754 -40.941 1.00 80.25 294 GLN A CA 1
ATOM 2289 C C . GLN A 1 294 ? -12.347 -4.488 -40.516 1.00 80.25 294 GLN A C 1
ATOM 2291 O O . GLN A 1 294 ? -12.151 -4.774 -39.338 1.00 80.25 294 GLN A O 1
ATOM 2296 N N . THR A 1 295 ? -11.463 -4.777 -41.471 1.00 78.44 295 THR A N 1
ATOM 2297 C CA . THR A 1 295 ? -10.142 -5.353 -41.224 1.00 78.44 295 THR A CA 1
ATOM 2298 C C . THR A 1 295 ? -9.087 -4.521 -41.937 1.00 78.44 295 THR A C 1
ATOM 2300 O O . THR A 1 295 ? -9.122 -4.391 -43.161 1.00 78.44 295 THR A O 1
ATOM 2303 N N . TYR A 1 296 ? -8.127 -3.995 -41.184 1.00 80.62 296 TYR A N 1
ATOM 2304 C CA . TYR A 1 296 ? -6.961 -3.302 -41.718 1.00 80.62 296 TYR A CA 1
ATOM 2305 C C . TYR A 1 296 ? -5.723 -3.732 -40.937 1.00 80.62 296 TYR A C 1
ATOM 2307 O O . TYR A 1 296 ? -5.733 -3.752 -39.706 1.00 80.62 296 TYR A O 1
ATOM 2315 N N . THR A 1 297 ? -4.657 -4.093 -41.647 1.00 78.06 297 THR A N 1
ATOM 2316 C CA . THR A 1 297 ? -3.385 -4.462 -41.025 1.00 78.06 297 THR A CA 1
ATOM 2317 C C . THR A 1 297 ? -2.456 -3.260 -41.059 1.00 78.06 297 THR A C 1
ATOM 2319 O O . THR A 1 297 ? -1.900 -2.922 -42.099 1.00 78.06 297 THR A O 1
ATOM 2322 N N . GLY A 1 298 ? -2.296 -2.615 -39.907 1.00 79.62 298 GLY A N 1
ATOM 2323 C CA . GLY A 1 298 ? -1.430 -1.452 -39.734 1.00 79.62 298 GLY A CA 1
ATOM 2324 C C . GLY A 1 298 ? -2.173 -0.251 -39.156 1.00 79.62 298 GLY A C 1
ATOM 2325 O O . GLY A 1 298 ? -3.305 -0.357 -38.687 1.00 79.62 298 GLY A O 1
ATOM 2326 N N . ARG A 1 299 ? -1.521 0.913 -39.179 1.00 76.44 299 ARG A N 1
ATOM 2327 C CA . ARG A 1 299 ? -2.095 2.178 -38.707 1.00 76.44 299 ARG A CA 1
ATOM 2328 C C . ARG A 1 299 ? -2.873 2.847 -39.841 1.00 76.44 299 ARG A C 1
ATOM 2330 O O . ARG A 1 299 ? -2.321 3.042 -40.919 1.00 76.44 299 ARG A O 1
ATOM 2337 N N . TYR A 1 300 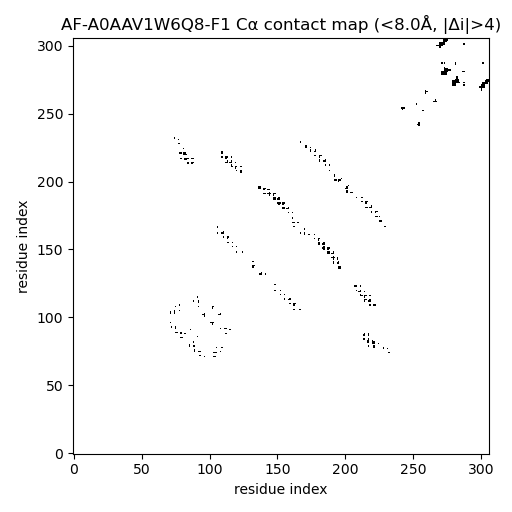? -4.140 3.170 -39.597 1.00 82.69 300 TYR A N 1
ATOM 2338 C CA . TYR A 1 300 ? -4.992 3.883 -40.548 1.00 82.69 300 TYR A CA 1
ATOM 2339 C C . TYR A 1 300 ? -4.969 5.380 -40.224 1.00 82.69 300 TYR A C 1
ATOM 2341 O O . TYR A 1 300 ? -5.336 5.784 -39.121 1.00 82.69 300 TYR A O 1
ATOM 2349 N N . VAL A 1 301 ? -4.480 6.195 -41.154 1.00 85.69 301 VAL A N 1
ATOM 2350 C CA . VAL A 1 301 ? -4.234 7.627 -40.952 1.00 85.69 301 VAL A CA 1
ATOM 2351 C C . VAL A 1 301 ? -5.339 8.438 -41.621 1.00 85.69 301 VAL A C 1
ATOM 2353 O O . VAL A 1 301 ? -5.463 8.441 -42.845 1.00 85.69 301 VAL A O 1
ATOM 2356 N N . VAL A 1 302 ? -6.116 9.158 -40.812 1.00 88.00 302 VAL A N 1
ATOM 2357 C CA . VAL A 1 302 ? -7.142 10.101 -41.276 1.00 88.00 302 VAL A CA 1
ATOM 2358 C C . VAL A 1 302 ? -6.591 11.514 -41.154 1.00 88.00 302 VAL A C 1
ATOM 2360 O O . VAL A 1 302 ? -6.294 11.966 -40.048 1.00 88.00 302 VAL A O 1
ATOM 2363 N N . TYR A 1 303 ? -6.451 12.215 -42.276 1.00 85.62 303 TYR A N 1
ATOM 2364 C CA . TYR A 1 303 ? -6.020 13.610 -42.273 1.00 85.62 303 TYR A CA 1
ATOM 2365 C C . TYR A 1 303 ? -7.228 14.538 -42.322 1.00 85.62 303 TYR A C 1
ATOM 2367 O O . TYR A 1 303 ? -8.037 14.461 -43.242 1.00 85.62 303 TYR A O 1
ATOM 2375 N N . VAL A 1 304 ? -7.349 15.419 -41.332 1.00 87.38 304 VAL A N 1
ATOM 2376 C CA . VAL A 1 304 ? -8.411 16.425 -41.278 1.00 87.38 304 VAL A CA 1
ATOM 2377 C C . VAL A 1 304 ? -7.810 17.761 -41.693 1.00 87.38 304 VAL A C 1
ATOM 2379 O O . VAL A 1 304 ? -6.908 18.269 -41.026 1.00 87.38 304 VAL A O 1
ATOM 2382 N N . LYS A 1 305 ? -8.286 18.303 -42.814 1.00 83.75 305 LYS A N 1
ATOM 2383 C CA . LYS A 1 305 ? -7.983 19.674 -43.227 1.00 83.75 305 LYS A CA 1
ATOM 2384 C C . LYS A 1 305 ? -8.843 20.637 -42.409 1.00 83.75 305 LYS A C 1
ATOM 2386 O O . LYS A 1 305 ? -10.033 20.374 -42.218 1.00 83.75 305 LYS A O 1
ATOM 2391 N N . GLU A 1 306 ? -8.225 21.713 -41.930 1.00 72.19 306 GLU A N 1
ATOM 2392 C CA . GLU A 1 306 ? -8.933 22.852 -41.325 1.00 72.19 306 GLU A CA 1
ATOM 2393 C C . GLU A 1 306 ? -9.783 23.606 -42.354 1.00 72.19 306 GLU A C 1
ATOM 2395 O O . GLU A 1 306 ? -9.336 23.722 -43.519 1.00 72.19 306 GLU A O 1
#

Secondary structure (DSSP, 8-state):
--SHHHHHHHHHHHHHHHHHHHHHHHHHHHHHHHHHHHHHHHHHHHTT----------------HHHHHHHHHHHHHHHTTS-S-SHHHHHHHHHHHHH-GGGGSHHHHHHHHHHHHHHHHHHHHHHHTTS---SHHHHHHHHHHHHHHHHHHHHHHHHHHHHHHS-HHHHTTTHHHHHHHHHHHHHHHHHHHHTSPTTHHHHHHHHHHHHHHHHHHHHHHHHHTHHHHHHHH-TTS---------TTS-TTS-HHHHHHHH-SS-PPPPSEEE-TTS-SSBSSHHHHHHTS-S--SS---EEE--

Mean predicted aligned error: 18.14 Å

Nearest PDB structures (foldseek):
  1x91-assembly1_A  TM=7.018E-01  e=8.341E-03  Arabidopsis thaliana
  8qae-assembly1_A  TM=3.347E-01  e=1.265E-01  synthetic construct

Organism: Lupinus luteus (NCBI:txid3873)

InterPro domains:
  IPR000070 Pectinesterase, catalytic [PF01095] (271-306)
  IPR006501 Pectinesterase inhibitor domain [PF04043] (75-221)
  IPR006501 Pectinesterase inhibitor domain [SM00856] (71-222)
  IPR006501 Pectinesterase inhibitor domain [TIGR01614] (69-217)
  IPR011050 Pectin lyase fold/virulence factor [SSF51126] (269-305)
  IPR012334 Pectin lyase fold [G3DSA:2.160.20.10] (234-306)
  IPR035513 Invertase/pectin methylesterase inhibitor domain superfamily [G3DSA:1.20.140.40] (73-228)
  IPR035513 Invertase/pectin methylesterase inhibitor domain superfamily [SSF101148] (74-221)

Sequence (306 aa):
MAFQDLAILSERRRNERKEKVRKRVILSVVSSILLVCVIGAATFSLANKTSSENNANKKSPSTSPNAKVENYLKIVKTICSSVEYKSKCEDPLTEEVEKNPKLAQPKELLKESIKLAQQEINKAFNKTTSMKFESEMEKGAYEDCKQLIDDAKEELGLSISEISKNDLKKLLTRTPELNNWLSAVISYHQTCIDGFPEGELKTRLKQLFKDPQEFVSNSLSNVSDLSSFLSALQPDATRHLLSEKIDGLPSWIDGEGQRMLKAADDKPTPNITVAKDGSGDFKTISEALTAMPQTYTGRYVVYVKE

Radius of gyration: 29.49 Å; Cα contacts (8 Å, |Δi|>4): 241; chains: 1; bounding box: 88×67×73 Å

pLDDT: mean 82.19, std 17.82, range [31.16, 98.56]

Foldseek 3Di:
DPVVVVVVVVVVVVVVVVVVVVVVVVVVVVVVVVVVVVVVVVVVVVVPDDDDDDDDDDDDDDDDPVVLLVQLLVLQCLLLVQAPPSCLRNVQLSVVCVVPVVCSDNLSSLLVLLVVLLVLLVVLLVVCVVDDQPDPQSVVLNVLLVVLSVLLNVLSVVLSVVSVPDDLVVLVVVLVVNLVSLVSSLVSLVSSLVSDDDDPVSVVSCVSCVSSNSSSRSSSRSSNCSVVSVCVVCVPPPPPPQQPPDPPDDPVQHSVNVVQVVDPPDHDDAPWEAECVPPTPHNDPVVVVVPDDPDDDDDHHYHYDD